Protein AF-A0A1X7TH34-F1 (afdb_monomer_lite)

InterPro domains:
  IPR006942 TH1 protein [PF04858] (11-214)
  IPR006942 TH1 protein [PTHR12144] (16-220)

Structure (mmCIF, N/CA/C/O backbone):
data_AF-A0A1X7TH34-F1
#
_entry.id   AF-A0A1X7TH34-F1
#
loop_
_atom_site.group_PDB
_atom_site.id
_atom_site.type_symbol
_atom_site.label_atom_id
_atom_site.label_alt_id
_atom_site.label_comp_id
_atom_site.label_asym_id
_atom_site.label_entity_id
_atom_site.label_seq_id
_atom_site.pdbx_PDB_ins_code
_atom_site.Cartn_x
_atom_site.Cartn_y
_atom_site.Cartn_z
_atom_site.occupancy
_atom_site.B_iso_or_equiv
_atom_site.auth_seq_id
_atom_site.auth_comp_id
_atom_site.auth_asym_id
_atom_site.auth_atom_id
_atom_site.pdbx_PDB_model_num
ATOM 1 N N . MET A 1 1 ? 89.859 -3.210 21.628 1.00 43.00 1 MET A N 1
ATOM 2 C CA . MET A 1 1 ? 88.856 -2.955 20.573 1.00 43.00 1 MET A CA 1
ATOM 3 C C . MET A 1 1 ? 87.767 -3.982 20.780 1.00 43.00 1 MET A C 1
ATOM 5 O O . MET A 1 1 ? 88.096 -5.152 20.886 1.00 43.00 1 MET A O 1
ATOM 9 N N . ALA A 1 2 ? 86.556 -3.506 21.049 1.00 39.41 2 ALA A N 1
ATOM 10 C CA . ALA A 1 2 ? 85.466 -4.264 21.651 1.00 39.41 2 ALA A CA 1
ATOM 11 C C . ALA A 1 2 ? 84.647 -5.030 20.601 1.00 39.41 2 ALA A C 1
ATOM 13 O O . ALA A 1 2 ? 84.320 -4.468 19.559 1.00 39.41 2 ALA A O 1
ATOM 14 N N . GLU A 1 3 ? 84.307 -6.279 20.919 1.00 39.22 3 GLU A N 1
ATOM 15 C CA . GLU A 1 3 ? 83.263 -7.085 20.278 1.00 39.22 3 GLU A CA 1
ATOM 16 C C . GLU A 1 3 ? 82.008 -7.078 21.161 1.00 39.22 3 GLU A C 1
ATOM 18 O O . GLU A 1 3 ? 82.114 -7.344 22.359 1.00 39.22 3 GLU A O 1
ATOM 23 N N . ALA A 1 4 ? 80.852 -6.776 20.562 1.00 47.59 4 ALA A N 1
ATOM 24 C CA . ALA A 1 4 ? 79.481 -7.162 20.943 1.00 47.59 4 ALA A CA 1
ATOM 25 C C . ALA A 1 4 ? 78.484 -6.446 19.998 1.00 47.59 4 ALA A C 1
ATOM 27 O O . ALA A 1 4 ? 78.831 -5.384 19.479 1.00 47.59 4 ALA A O 1
ATOM 28 N N . PRO A 1 5 ? 77.211 -6.870 19.895 1.00 49.12 5 PRO A N 1
ATOM 29 C CA . PRO A 1 5 ? 76.668 -8.230 19.862 1.00 49.12 5 PRO A CA 1
ATOM 30 C C . PRO A 1 5 ? 75.701 -8.420 18.666 1.00 49.12 5 PRO A C 1
ATOM 32 O O . PRO A 1 5 ? 75.338 -7.469 17.977 1.00 49.12 5 PRO A O 1
ATOM 35 N N . GLY A 1 6 ? 75.279 -9.664 18.419 1.00 50.41 6 GLY A N 1
ATOM 36 C CA . GLY A 1 6 ? 74.126 -9.937 17.561 1.00 50.41 6 GLY A CA 1
ATOM 37 C C . GLY A 1 6 ? 72.843 -9.404 18.197 1.00 50.41 6 GLY A C 1
ATOM 38 O O . GLY A 1 6 ? 72.647 -9.574 19.400 1.00 50.41 6 GLY A O 1
ATOM 39 N N . ASP A 1 7 ? 71.993 -8.779 17.386 1.00 41.12 7 ASP A N 1
ATOM 40 C CA . ASP A 1 7 ? 70.629 -8.425 17.760 1.00 41.12 7 ASP A CA 1
ATOM 41 C C . ASP A 1 7 ? 69.691 -8.614 16.562 1.00 41.12 7 ASP A C 1
ATOM 43 O O . ASP A 1 7 ? 69.992 -8.255 15.422 1.00 41.12 7 ASP A O 1
ATOM 47 N N . SER A 1 8 ? 68.595 -9.274 16.893 1.00 48.50 8 SER A N 1
ATOM 48 C CA . SER A 1 8 ? 67.363 -9.551 16.174 1.00 48.50 8 SER A CA 1
ATOM 49 C C . SER A 1 8 ? 66.874 -8.404 15.290 1.00 48.50 8 SER A C 1
ATOM 51 O O . SER A 1 8 ? 66.679 -7.283 15.746 1.00 48.50 8 SER A O 1
ATOM 53 N N . GLY A 1 9 ? 66.580 -8.727 14.033 1.00 38.97 9 GLY A N 1
ATOM 54 C CA . GLY A 1 9 ? 65.802 -7.891 13.125 1.00 38.97 9 GLY A CA 1
ATOM 55 C C . GLY A 1 9 ? 64.831 -8.776 12.362 1.00 38.97 9 GLY A C 1
ATOM 56 O O . GLY A 1 9 ? 65.057 -9.095 11.199 1.00 38.97 9 GLY A O 1
ATOM 57 N N . GLU A 1 10 ? 63.811 -9.250 13.070 1.00 41.38 10 GLU A N 1
ATOM 58 C CA . GLU A 1 10 ? 62.603 -9.840 12.503 1.00 41.38 10 GLU A CA 1
ATOM 59 C C . GLU A 1 10 ? 61.964 -8.747 11.634 1.00 41.38 10 GLU A C 1
ATOM 61 O O . GLU A 1 10 ? 61.539 -7.713 12.142 1.00 41.38 10 GLU A O 1
ATOM 66 N N . SER A 1 11 ? 62.053 -8.880 10.307 1.00 40.59 11 SER A N 1
ATOM 67 C CA . SER A 1 11 ? 61.432 -7.917 9.402 1.00 40.59 11 SER A CA 1
ATOM 68 C C . SER A 1 11 ? 59.935 -8.194 9.386 1.00 40.59 11 SER A C 1
ATOM 70 O O . SER A 1 11 ? 59.506 -9.185 8.789 1.00 40.59 11 SER A O 1
ATOM 72 N N . ASP A 1 12 ? 59.173 -7.326 10.043 1.00 40.69 12 ASP A N 1
ATOM 73 C CA . ASP A 1 12 ? 57.724 -7.231 9.921 1.00 40.69 12 ASP A CA 1
ATOM 74 C C . ASP A 1 12 ? 57.356 -7.072 8.437 1.00 40.69 12 ASP A C 1
ATOM 76 O O . ASP A 1 12 ? 57.473 -5.998 7.846 1.00 40.69 12 ASP A O 1
ATOM 80 N N . TYR A 1 13 ? 56.964 -8.178 7.804 1.00 45.44 13 TYR A N 1
ATOM 81 C CA . TYR A 1 13 ? 56.224 -8.144 6.551 1.00 45.44 13 TYR A CA 1
ATOM 82 C C . TYR A 1 13 ? 54.791 -7.734 6.903 1.00 45.44 13 TYR A C 1
ATOM 84 O O . TYR A 1 13 ? 53.990 -8.574 7.310 1.00 45.44 13 TYR A O 1
ATOM 92 N N . GLU A 1 14 ? 54.472 -6.447 6.766 1.00 50.75 14 GLU A N 1
ATOM 93 C CA . GLU A 1 14 ? 53.083 -6.014 6.608 1.00 50.75 14 GLU A CA 1
ATOM 94 C C . GLU A 1 14 ? 52.532 -6.673 5.330 1.00 50.75 14 GLU A C 1
ATOM 96 O O . GLU A 1 14 ? 53.124 -6.499 4.257 1.00 50.75 14 GLU A O 1
ATOM 101 N N . PRO A 1 15 ? 51.445 -7.464 5.400 1.00 42.84 15 PRO A N 1
ATOM 102 C CA . PRO A 1 15 ? 50.779 -7.938 4.199 1.00 42.84 15 PRO A CA 1
ATOM 103 C C . PRO A 1 15 ? 50.220 -6.714 3.479 1.00 42.84 15 PRO A C 1
ATOM 105 O O . PRO A 1 15 ? 49.411 -5.980 4.043 1.00 42.84 15 PRO A O 1
ATOM 108 N N . ALA A 1 16 ? 50.675 -6.481 2.249 1.00 48.94 16 ALA A N 1
ATOM 109 C CA . ALA A 1 16 ? 50.016 -5.547 1.354 1.00 48.94 16 ALA A CA 1
ATOM 110 C C . ALA A 1 16 ? 48.541 -5.958 1.258 1.00 48.94 16 ALA A C 1
ATOM 112 O O . ALA A 1 16 ? 48.257 -7.113 0.939 1.00 48.94 16 ALA A O 1
ATOM 113 N N . GLU A 1 17 ? 47.628 -5.040 1.579 1.00 48.50 17 GLU A N 1
ATOM 114 C CA . GLU A 1 17 ? 46.210 -5.202 1.273 1.00 48.50 17 GLU A CA 1
ATOM 115 C C . GLU A 1 17 ? 46.102 -5.481 -0.230 1.00 48.50 17 GLU A C 1
ATOM 117 O O . GLU A 1 17 ? 46.414 -4.625 -1.062 1.00 48.50 17 GLU A O 1
ATOM 122 N N . GLU A 1 18 ? 45.754 -6.721 -0.572 1.00 43.62 18 GLU A N 1
ATOM 123 C CA . GLU A 1 18 ? 45.370 -7.106 -1.922 1.00 43.62 18 GLU A CA 1
ATOM 124 C C . GLU A 1 18 ? 44.105 -6.310 -2.251 1.00 43.62 18 GLU A C 1
ATOM 126 O O . GLU A 1 18 ? 43.004 -6.659 -1.834 1.00 43.62 18 GLU A O 1
ATOM 131 N N . LEU A 1 19 ? 44.276 -5.183 -2.947 1.00 51.78 19 LEU A N 1
ATOM 132 C CA . LEU A 1 19 ? 43.196 -4.572 -3.705 1.00 51.78 19 LEU A CA 1
ATOM 133 C C . LEU A 1 19 ? 42.759 -5.631 -4.717 1.00 51.78 19 LEU A C 1
ATOM 135 O O . LEU A 1 19 ? 43.512 -5.953 -5.638 1.00 51.78 19 LEU A O 1
ATOM 139 N N . GLU A 1 20 ? 41.590 -6.221 -4.484 1.00 53.31 20 GLU A N 1
ATOM 140 C CA . GLU A 1 20 ? 40.898 -7.061 -5.453 1.00 53.31 20 GLU A CA 1
ATOM 141 C C . GLU A 1 20 ? 40.668 -6.204 -6.709 1.00 53.31 20 GLU A C 1
ATOM 143 O O . GLU A 1 20 ? 39.744 -5.398 -6.774 1.00 53.31 20 GLU A O 1
ATOM 148 N N . ASP A 1 21 ? 41.583 -6.302 -7.678 1.00 49.38 21 ASP A N 1
ATOM 149 C CA . ASP A 1 21 ? 41.429 -5.729 -9.015 1.00 49.38 21 ASP A CA 1
ATOM 150 C C . ASP A 1 21 ? 40.258 -6.479 -9.669 1.00 49.38 21 ASP A C 1
ATOM 152 O O . ASP A 1 21 ? 40.431 -7.578 -10.208 1.00 49.38 21 ASP A O 1
ATOM 156 N N . GLU A 1 22 ? 39.049 -5.918 -9.571 1.00 49.66 22 GLU A N 1
ATOM 157 C CA . GLU A 1 22 ? 37.899 -6.373 -10.349 1.00 49.66 22 GLU A CA 1
ATOM 158 C C . GLU A 1 22 ? 38.317 -6.420 -11.823 1.00 49.66 22 GLU A C 1
ATOM 160 O O . GLU A 1 22 ? 38.731 -5.423 -12.425 1.00 49.66 22 GLU A O 1
ATOM 165 N N . SER A 1 23 ? 38.282 -7.622 -12.401 1.00 51.28 23 SER A N 1
ATOM 166 C CA . SER A 1 23 ? 38.661 -7.843 -13.791 1.00 51.28 23 SER A CA 1
ATOM 167 C C . SER A 1 23 ? 37.826 -6.916 -14.681 1.00 51.28 23 SER A C 1
ATOM 169 O O . SER A 1 23 ? 36.599 -6.925 -14.573 1.00 51.28 23 SER A O 1
ATOM 171 N N . PRO A 1 24 ? 38.427 -6.169 -15.630 1.00 56.12 24 PRO A N 1
ATOM 172 C CA . PRO A 1 24 ? 37.690 -5.271 -16.525 1.00 56.12 24 PRO A CA 1
ATOM 173 C C . PRO A 1 24 ? 36.556 -5.945 -17.305 1.00 56.12 24 PRO A C 1
ATOM 175 O O . PRO A 1 24 ? 35.711 -5.264 -17.869 1.00 56.12 24 PRO A O 1
ATOM 178 N N . ASN A 1 25 ? 36.562 -7.276 -17.390 1.00 56.31 25 ASN A N 1
ATOM 179 C CA . ASN A 1 25 ? 35.534 -8.050 -18.066 1.00 56.31 25 ASN A CA 1
ATOM 180 C C . ASN A 1 25 ? 34.294 -8.307 -17.186 1.00 56.31 25 ASN A C 1
ATOM 182 O O . ASN A 1 25 ? 33.209 -8.449 -17.740 1.00 56.31 25 ASN A O 1
ATOM 186 N N . ASP A 1 26 ? 34.443 -8.320 -15.859 1.00 54.66 26 ASP A N 1
ATOM 187 C CA . ASP A 1 26 ? 33.344 -8.551 -14.910 1.00 54.66 26 ASP A CA 1
ATOM 188 C C . ASP A 1 26 ? 32.500 -7.270 -14.751 1.00 54.66 26 ASP A C 1
ATOM 190 O O . ASP A 1 26 ? 31.275 -7.315 -14.830 1.00 54.66 26 ASP A O 1
ATOM 194 N N . VAL A 1 27 ? 33.155 -6.101 -14.715 1.00 58.06 27 VAL A N 1
ATOM 195 C CA . VAL A 1 27 ? 32.501 -4.774 -14.682 1.00 58.06 27 VAL A CA 1
ATOM 196 C C . VAL A 1 27 ? 31.659 -4.507 -15.945 1.00 58.06 27 VAL A C 1
ATOM 198 O O . VAL A 1 27 ? 30.568 -3.948 -15.880 1.00 58.06 27 VAL A O 1
ATOM 201 N N . ILE A 1 28 ? 32.128 -4.948 -17.120 1.00 60.03 28 ILE A N 1
ATOM 202 C CA . ILE A 1 28 ? 31.417 -4.752 -18.398 1.00 60.03 28 ILE A CA 1
ATOM 203 C C . ILE A 1 28 ? 30.176 -5.656 -18.507 1.00 60.03 28 ILE A C 1
ATOM 205 O O . ILE A 1 28 ? 29.185 -5.267 -19.133 1.00 60.03 28 ILE A O 1
ATOM 209 N N . GLU A 1 29 ? 30.213 -6.867 -17.943 1.00 62.41 29 GLU A N 1
ATOM 210 C CA . GLU A 1 29 ? 29.053 -7.767 -17.938 1.00 62.41 29 GLU A CA 1
ATOM 211 C C . GLU A 1 29 ? 27.947 -7.257 -17.006 1.00 62.41 29 GLU A C 1
ATOM 213 O O . GLU A 1 29 ? 26.780 -7.252 -17.414 1.00 62.41 29 GLU A O 1
ATOM 218 N N . GLU A 1 30 ? 28.310 -6.739 -15.830 1.00 66.81 30 GLU A N 1
ATOM 219 C CA . GLU A 1 30 ? 27.372 -6.116 -14.893 1.00 66.81 30 GLU A CA 1
ATOM 220 C C . GLU A 1 30 ? 26.684 -4.882 -15.499 1.00 66.81 30 GLU A C 1
ATOM 222 O O . GLU A 1 30 ? 25.451 -4.828 -15.553 1.00 66.81 30 GLU A O 1
ATOM 227 N N . ASP A 1 31 ? 27.440 -3.938 -16.074 1.00 68.00 31 ASP A N 1
ATOM 228 C CA . ASP A 1 31 ? 26.889 -2.734 -16.722 1.00 68.00 31 ASP A CA 1
ATOM 229 C C . ASP A 1 31 ? 25.895 -3.073 -17.850 1.00 68.00 31 ASP A C 1
ATOM 231 O O . ASP A 1 31 ? 24.859 -2.417 -18.035 1.00 68.00 31 ASP A O 1
ATOM 235 N N . HIS A 1 32 ? 26.167 -4.139 -18.609 1.00 74.50 32 HIS A N 1
ATOM 236 C CA . HIS A 1 32 ? 25.268 -4.616 -19.657 1.00 74.50 32 HIS A CA 1
ATOM 237 C C . HIS A 1 32 ? 23.989 -5.270 -19.115 1.00 74.50 32 HIS A C 1
ATOM 239 O O . HIS A 1 32 ? 22.951 -5.212 -19.791 1.00 74.50 32 HIS A O 1
ATOM 245 N N . GLU A 1 33 ? 24.036 -5.895 -17.941 1.00 78.81 33 GLU A N 1
ATOM 246 C CA . GLU A 1 33 ? 22.866 -6.461 -17.271 1.00 78.81 33 GLU A CA 1
ATOM 247 C C . GLU A 1 33 ? 21.978 -5.361 -16.677 1.00 78.81 33 GLU A C 1
ATOM 249 O O . GLU A 1 33 ? 20.770 -5.342 -16.955 1.00 78.81 33 GLU A O 1
ATOM 254 N N . TYR A 1 34 ? 22.568 -4.375 -15.994 1.00 78.75 34 TYR A N 1
ATOM 255 C CA . TYR A 1 34 ? 21.851 -3.199 -15.492 1.00 78.75 34 TYR A CA 1
ATOM 256 C C . TYR A 1 34 ? 21.164 -2.438 -16.630 1.00 78.75 34 TYR A C 1
ATOM 258 O O . TYR A 1 34 ? 19.960 -2.170 -16.574 1.00 78.75 34 TYR A O 1
ATOM 266 N N . LEU A 1 35 ? 21.866 -2.192 -17.742 1.00 81.31 35 LEU A N 1
ATOM 267 C CA . LEU A 1 35 ? 21.286 -1.523 -18.909 1.00 81.31 35 LEU A CA 1
ATOM 268 C C . LEU A 1 35 ? 20.066 -2.278 -19.467 1.00 81.31 35 LEU A C 1
ATOM 270 O O . LEU A 1 35 ? 19.063 -1.667 -19.851 1.00 81.31 35 LEU A O 1
ATOM 274 N N . ARG A 1 36 ? 20.116 -3.615 -19.511 1.00 81.81 36 ARG A N 1
ATOM 275 C CA . ARG A 1 36 ? 18.980 -4.441 -19.954 1.00 81.81 36 ARG A CA 1
ATOM 276 C C . ARG A 1 36 ? 17.804 -4.347 -18.994 1.00 81.81 36 ARG A C 1
ATOM 278 O O . ARG A 1 36 ? 16.667 -4.293 -19.468 1.00 81.81 36 ARG A O 1
ATOM 285 N N . HIS A 1 37 ? 18.071 -4.309 -17.693 1.00 84.88 37 HIS A N 1
ATOM 286 C CA . HIS A 1 37 ? 17.049 -4.129 -16.673 1.00 84.88 37 HIS A CA 1
ATOM 287 C C . HIS A 1 37 ? 16.326 -2.785 -16.849 1.00 84.88 37 HIS A C 1
ATOM 289 O O . HIS A 1 37 ? 15.106 -2.769 -17.010 1.00 84.88 37 HIS A O 1
ATOM 295 N N . HIS A 1 38 ? 17.060 -1.674 -16.976 1.00 83.25 38 HIS A N 1
ATOM 296 C CA . HIS A 1 38 ? 16.462 -0.353 -17.212 1.00 83.25 38 HIS A CA 1
ATOM 297 C C . HIS A 1 38 ? 15.656 -0.298 -18.521 1.00 83.25 38 HIS A C 1
ATOM 299 O O . HIS A 1 38 ? 14.560 0.260 -18.555 1.00 83.25 38 HIS A O 1
ATOM 305 N N . ILE A 1 39 ? 16.133 -0.936 -19.599 1.00 84.81 39 ILE A N 1
ATOM 306 C CA . ILE A 1 39 ? 15.369 -1.043 -20.855 1.00 84.81 39 ILE A CA 1
ATOM 307 C C . ILE A 1 39 ? 14.065 -1.824 -20.657 1.00 84.81 39 ILE A C 1
ATOM 309 O O . ILE A 1 39 ? 13.054 -1.471 -21.268 1.00 84.81 39 ILE A O 1
ATOM 313 N N . ALA A 1 40 ? 14.080 -2.900 -19.867 1.00 85.69 40 ALA A N 1
ATOM 314 C CA . ALA A 1 40 ? 12.880 -3.676 -19.582 1.00 85.69 40 ALA A CA 1
ATOM 315 C C . ALA A 1 40 ? 11.855 -2.825 -18.821 1.00 85.69 40 ALA A C 1
ATOM 317 O O . ALA A 1 40 ? 10.699 -2.772 -19.239 1.00 85.69 40 ALA A O 1
ATOM 318 N N . THR A 1 41 ? 12.297 -2.083 -17.804 1.00 85.19 41 THR A N 1
ATOM 319 C CA . THR A 1 41 ? 11.457 -1.163 -17.024 1.00 85.19 41 THR A CA 1
ATOM 320 C C . THR A 1 41 ? 10.856 -0.058 -17.898 1.00 85.19 41 THR A C 1
ATOM 322 O O . THR A 1 41 ? 9.648 0.152 -17.879 1.00 85.19 41 THR A O 1
ATOM 325 N N . LEU A 1 42 ? 11.651 0.584 -18.765 1.00 86.12 42 LEU A N 1
ATOM 326 C CA . LEU A 1 42 ? 11.175 1.627 -19.694 1.00 86.12 42 LEU A CA 1
ATOM 327 C C . LEU A 1 42 ? 10.163 1.118 -20.739 1.00 86.12 42 LEU A C 1
ATOM 329 O O . LEU A 1 42 ? 9.459 1.916 -21.359 1.00 86.12 42 LEU A O 1
ATOM 333 N N . LYS A 1 43 ? 10.123 -0.196 -20.987 1.00 87.69 43 LYS A N 1
ATOM 334 C CA . LYS A 1 43 ? 9.197 -0.838 -21.933 1.00 87.69 43 LYS A CA 1
ATOM 335 C C . LYS A 1 43 ? 7.917 -1.348 -21.280 1.00 87.69 43 LYS A C 1
ATOM 337 O O . LYS A 1 43 ? 7.045 -1.820 -22.010 1.00 87.69 43 LYS A O 1
ATOM 342 N N . MET A 1 44 ? 7.815 -1.313 -19.953 1.00 86.88 44 MET A N 1
ATOM 343 C CA . MET A 1 44 ? 6.602 -1.741 -19.268 1.00 86.88 44 MET A CA 1
ATOM 344 C C . MET A 1 44 ? 5.410 -0.869 -19.677 1.00 86.88 44 MET A C 1
ATOM 346 O O . MET A 1 44 ? 5.555 0.310 -20.015 1.00 86.88 44 MET A O 1
ATOM 350 N N . ASP A 1 45 ? 4.224 -1.476 -19.669 1.00 86.75 45 ASP A N 1
ATOM 351 C CA . ASP A 1 45 ? 2.983 -0.760 -19.944 1.00 86.75 45 ASP A CA 1
ATOM 352 C C . ASP A 1 45 ? 2.807 0.367 -18.921 1.00 86.75 45 ASP A C 1
ATOM 354 O O . ASP A 1 45 ? 2.919 0.137 -17.722 1.00 86.75 45 ASP A O 1
ATOM 358 N N . ASP A 1 46 ? 2.534 1.578 -19.403 1.00 86.38 46 ASP A N 1
ATOM 359 C CA . ASP A 1 46 ? 2.359 2.776 -18.577 1.00 86.38 46 ASP A CA 1
ATOM 360 C C . ASP A 1 46 ? 3.545 3.130 -17.657 1.00 86.38 46 ASP A C 1
ATOM 362 O O . ASP A 1 46 ? 3.379 3.932 -16.743 1.00 86.38 46 ASP A O 1
ATOM 366 N N . ALA A 1 47 ? 4.765 2.672 -17.976 1.00 85.19 47 ALA A N 1
ATOM 367 C CA . ALA A 1 47 ? 5.994 2.994 -17.232 1.00 85.19 47 ALA A CA 1
ATOM 368 C C . ALA A 1 47 ? 6.222 4.504 -17.018 1.00 85.19 47 ALA A C 1
ATOM 370 O O . ALA A 1 47 ? 6.807 4.917 -16.025 1.00 85.19 47 ALA A O 1
ATOM 371 N N . VAL A 1 48 ? 5.723 5.348 -17.930 1.00 86.75 48 VAL A N 1
ATOM 372 C CA . VAL A 1 48 ? 5.760 6.821 -17.817 1.00 86.75 48 VAL A CA 1
ATOM 373 C C . VAL A 1 48 ? 5.052 7.336 -16.556 1.00 86.75 48 VAL A C 1
ATOM 375 O O . VAL A 1 48 ? 5.353 8.433 -16.091 1.00 86.75 48 VAL A O 1
ATOM 378 N N . LEU A 1 49 ? 4.085 6.581 -16.036 1.00 84.94 49 LEU A N 1
ATOM 379 C CA . LEU A 1 49 ? 3.273 6.949 -14.880 1.00 84.94 49 LEU A CA 1
ATOM 380 C C . LEU A 1 49 ? 3.814 6.366 -13.566 1.00 84.94 49 LEU A C 1
ATOM 382 O O . LEU A 1 49 ? 3.309 6.737 -12.508 1.00 84.94 49 LEU A O 1
ATOM 386 N N . GLU A 1 50 ? 4.821 5.490 -13.621 1.00 85.31 50 GLU A N 1
ATOM 387 C CA . GLU A 1 50 ? 5.419 4.883 -12.433 1.00 85.31 50 GLU A CA 1
ATOM 388 C C . GLU A 1 50 ? 6.290 5.893 -11.663 1.00 85.31 50 GLU A C 1
ATOM 390 O O . GLU A 1 50 ? 7.023 6.694 -12.266 1.00 85.31 50 GLU A O 1
ATOM 395 N N . PRO A 1 51 ? 6.248 5.874 -10.319 1.00 78.94 51 PRO A N 1
ATOM 396 C CA . PRO A 1 51 ? 7.116 6.714 -9.512 1.00 78.94 51 PRO A CA 1
ATOM 397 C C . PRO A 1 51 ? 8.581 6.314 -9.738 1.00 78.94 51 PRO A C 1
ATOM 399 O O . PRO A 1 51 ? 8.934 5.140 -9.714 1.00 78.94 51 PRO A O 1
ATOM 402 N N . GLY A 1 52 ? 9.456 7.297 -9.966 1.00 81.81 52 GLY A N 1
ATOM 403 C CA . GLY A 1 52 ? 10.894 7.052 -10.141 1.00 81.81 52 GLY A CA 1
ATOM 404 C C . GLY A 1 52 ? 11.353 6.768 -11.576 1.00 81.81 52 GLY A C 1
ATOM 405 O O . GLY A 1 52 ? 12.554 6.620 -11.788 1.00 81.81 52 GLY A O 1
ATOM 406 N N . ILE A 1 53 ? 10.460 6.805 -12.576 1.00 87.19 53 ILE A N 1
ATOM 407 C CA . ILE A 1 53 ? 10.836 6.623 -13.992 1.00 87.19 53 ILE A CA 1
ATOM 408 C C . ILE A 1 53 ? 11.917 7.606 -14.464 1.00 87.19 53 ILE A C 1
ATOM 410 O O . ILE A 1 53 ? 12.725 7.275 -15.327 1.00 87.19 53 ILE A O 1
ATOM 414 N N . LEU A 1 54 ? 11.957 8.809 -13.879 1.00 85.69 54 LEU A N 1
ATOM 415 C CA . LEU A 1 54 ? 12.990 9.807 -14.159 1.00 85.69 54 LEU A CA 1
ATOM 416 C C . LEU A 1 54 ? 14.373 9.328 -13.723 1.00 85.69 54 LEU A C 1
ATOM 418 O O . LEU A 1 54 ? 15.308 9.447 -14.502 1.00 85.69 54 LEU A O 1
ATOM 422 N N . LYS A 1 55 ? 14.479 8.720 -12.538 1.00 86.81 55 LYS A N 1
ATOM 423 C CA . LYS A 1 55 ? 15.734 8.148 -12.051 1.00 86.81 55 LYS A CA 1
ATOM 424 C C . LYS A 1 55 ? 16.175 6.997 -12.955 1.00 86.81 55 LYS A C 1
ATOM 426 O O . LYS A 1 55 ? 17.279 7.007 -13.465 1.00 86.81 55 LYS A O 1
ATOM 431 N N . THR A 1 56 ? 15.261 6.080 -13.283 1.00 84.94 56 THR A N 1
ATOM 432 C CA . THR A 1 56 ? 15.533 4.984 -14.233 1.00 84.94 56 THR A CA 1
ATOM 433 C C . THR A 1 56 ? 15.966 5.495 -15.612 1.00 84.94 56 THR A C 1
ATOM 435 O O . THR A 1 56 ? 16.761 4.851 -16.293 1.00 84.94 56 THR A O 1
ATOM 438 N N . PHE A 1 57 ? 15.428 6.634 -16.051 1.00 85.50 57 PHE A N 1
ATOM 439 C CA . PHE A 1 57 ? 15.816 7.278 -17.300 1.00 85.50 57 PHE A CA 1
ATOM 440 C C . PHE A 1 57 ? 17.204 7.926 -17.211 1.00 85.50 57 PHE A C 1
ATOM 442 O O . PHE A 1 57 ? 17.974 7.801 -18.158 1.00 85.50 57 PHE A O 1
ATOM 449 N N . GLU A 1 58 ? 17.527 8.591 -16.101 1.00 87.06 58 GLU A N 1
ATOM 450 C CA . GLU A 1 58 ? 18.859 9.144 -15.821 1.00 87.06 58 GLU A CA 1
ATOM 451 C C . GLU A 1 58 ? 19.908 8.025 -15.775 1.00 87.06 58 GLU A C 1
ATOM 453 O O . GLU A 1 58 ? 20.848 8.060 -16.568 1.00 87.06 58 GLU A O 1
ATOM 458 N N . ASP A 1 59 ? 19.666 6.971 -14.991 1.00 87.06 59 ASP A N 1
ATOM 459 C CA . ASP A 1 59 ? 20.531 5.788 -14.884 1.00 87.06 59 ASP A CA 1
ATOM 460 C C . ASP A 1 59 ? 20.758 5.132 -16.265 1.00 87.06 59 ASP A C 1
ATOM 462 O O . ASP A 1 59 ? 21.875 4.781 -16.644 1.00 87.06 59 ASP A O 1
ATOM 466 N N . TYR A 1 60 ? 19.706 5.027 -17.091 1.00 87.19 60 TYR A N 1
ATOM 467 C CA . TYR A 1 60 ? 19.812 4.505 -18.459 1.00 87.19 60 TYR A CA 1
ATOM 468 C C . TYR A 1 60 ? 20.731 5.349 -19.356 1.00 87.19 60 TYR A C 1
ATOM 470 O O . TYR A 1 60 ? 21.442 4.800 -20.202 1.00 87.19 60 TYR A O 1
ATOM 478 N N . LEU A 1 61 ? 20.700 6.677 -19.215 1.00 86.06 61 LEU A N 1
ATOM 479 C CA . LEU A 1 61 ? 21.566 7.571 -19.983 1.00 86.06 61 LEU A CA 1
ATOM 480 C C . LEU A 1 61 ? 23.017 7.508 -19.498 1.00 86.06 61 LEU A C 1
ATOM 482 O O . LEU A 1 61 ? 23.925 7.553 -20.329 1.00 86.06 61 LEU A O 1
ATOM 486 N N . GLU A 1 62 ? 23.232 7.382 -18.189 1.00 86.88 62 GLU A N 1
ATOM 487 C CA . GLU A 1 62 ? 24.564 7.241 -17.593 1.00 86.88 62 GLU A CA 1
ATOM 488 C C . GLU A 1 62 ? 25.252 5.939 -18.031 1.00 86.88 62 GLU A C 1
ATOM 490 O O . GLU A 1 62 ? 26.432 5.957 -18.376 1.00 86.88 62 GLU A O 1
ATOM 495 N N . LEU A 1 63 ? 24.491 4.849 -18.174 1.00 85.38 63 LEU A N 1
ATOM 496 C CA . LEU A 1 63 ? 24.957 3.553 -18.694 1.00 85.38 63 LEU A CA 1
ATOM 497 C C . LEU A 1 63 ? 25.158 3.521 -20.230 1.00 85.38 63 LEU A C 1
ATOM 499 O O . LEU A 1 63 ? 25.316 2.457 -20.832 1.00 85.38 63 LEU A O 1
ATOM 503 N N . GLY A 1 64 ? 25.133 4.678 -20.904 1.00 81.44 64 GLY A N 1
ATOM 504 C CA . GLY A 1 64 ? 25.390 4.792 -22.346 1.00 81.44 64 GLY A CA 1
ATOM 505 C C . GLY A 1 64 ? 24.179 4.508 -23.242 1.00 81.44 64 GLY A C 1
ATOM 506 O O . GLY A 1 64 ? 24.329 4.270 -24.445 1.00 81.44 64 GLY A O 1
ATOM 507 N N . GLY A 1 65 ? 22.970 4.533 -22.682 1.00 84.00 65 GLY A N 1
ATOM 508 C CA . GLY A 1 65 ? 21.724 4.380 -23.419 1.00 84.00 65 GLY A CA 1
ATOM 509 C C . GLY A 1 65 ? 21.404 5.554 -24.354 1.00 84.00 65 GLY A C 1
ATOM 510 O O . GLY A 1 65 ? 21.653 6.722 -24.062 1.00 84.00 65 GLY A O 1
ATOM 511 N N . GLU A 1 66 ? 20.785 5.265 -25.502 1.00 88.19 66 GLU A N 1
ATOM 512 C CA . GLU A 1 66 ? 20.355 6.304 -26.444 1.00 88.19 66 GLU A CA 1
ATOM 513 C C . GLU A 1 66 ? 19.012 6.924 -26.026 1.00 88.19 66 GLU A C 1
ATOM 515 O O . GLU A 1 66 ? 17.969 6.261 -26.044 1.00 88.19 66 GLU A O 1
ATOM 520 N N . SER A 1 67 ? 19.000 8.235 -25.765 1.00 85.00 67 SER A N 1
ATOM 521 C CA . SER A 1 67 ? 17.803 8.998 -25.363 1.00 85.00 67 SER A CA 1
ATOM 522 C C . SER A 1 67 ? 16.603 8.831 -26.308 1.00 85.00 67 SER A C 1
ATOM 524 O O . SER A 1 67 ? 15.458 8.732 -25.866 1.00 85.00 67 SER A O 1
ATOM 526 N N . ILE A 1 68 ? 16.849 8.729 -27.617 1.00 87.94 68 ILE A N 1
ATOM 527 C CA . ILE A 1 68 ? 15.805 8.524 -28.634 1.00 87.94 68 ILE A CA 1
ATOM 528 C C . ILE A 1 68 ? 15.110 7.171 -28.453 1.00 87.94 68 ILE A C 1
ATOM 530 O O . ILE A 1 68 ? 13.893 7.067 -28.630 1.00 87.94 68 ILE A O 1
ATOM 534 N N . ASN A 1 69 ? 15.866 6.128 -28.110 1.00 87.00 69 ASN A N 1
ATOM 535 C CA . ASN A 1 69 ? 15.302 4.800 -27.907 1.00 87.00 69 ASN A CA 1
ATOM 536 C C . ASN A 1 69 ? 14.512 4.746 -26.601 1.00 87.00 69 ASN A C 1
ATOM 538 O O . ASN A 1 69 ? 13.418 4.194 -26.614 1.00 87.00 69 ASN A O 1
ATOM 542 N N . ALA A 1 70 ? 14.979 5.400 -25.534 1.00 84.56 70 ALA A N 1
ATOM 543 C CA . ALA A 1 70 ? 14.212 5.533 -24.295 1.00 84.56 70 ALA A CA 1
ATOM 544 C C . ALA A 1 70 ? 12.857 6.226 -24.515 1.00 84.56 70 ALA A C 1
ATOM 546 O O . ALA A 1 70 ? 11.825 5.697 -24.107 1.00 84.56 70 ALA A O 1
ATOM 547 N N . ILE A 1 71 ? 12.825 7.342 -25.256 1.00 87.00 71 ILE A N 1
ATOM 548 C CA . ILE A 1 71 ? 11.564 8.013 -25.622 1.00 87.00 71 ILE A CA 1
ATOM 549 C C . ILE A 1 71 ? 10.668 7.076 -26.438 1.00 87.00 71 ILE A C 1
ATOM 551 O O . ILE A 1 71 ? 9.453 7.036 -26.234 1.00 87.00 71 ILE A O 1
ATOM 555 N N . ARG A 1 72 ? 11.240 6.299 -27.365 1.00 88.50 72 ARG A N 1
ATOM 556 C CA . ARG A 1 72 ? 10.475 5.330 -28.158 1.00 88.50 72 ARG A CA 1
ATOM 557 C C . ARG A 1 72 ? 9.897 4.214 -27.290 1.00 88.50 72 ARG A C 1
ATOM 559 O O . ARG A 1 72 ? 8.744 3.858 -27.493 1.00 88.50 72 ARG A O 1
ATOM 566 N N . TYR A 1 73 ? 10.661 3.694 -26.332 1.00 88.50 73 TYR A N 1
ATOM 567 C CA . TYR A 1 73 ? 10.198 2.666 -25.401 1.00 88.50 73 TYR A CA 1
ATOM 568 C C . TYR A 1 73 ? 9.031 3.182 -24.559 1.00 88.50 73 TYR A C 1
ATOM 570 O O . TYR A 1 73 ? 7.945 2.607 -24.631 1.00 88.50 73 TYR A O 1
ATOM 578 N N . LEU A 1 74 ? 9.203 4.343 -23.924 1.00 87.31 74 LEU A N 1
ATOM 579 C CA . LEU A 1 74 ? 8.175 4.987 -23.108 1.00 87.31 74 LEU A CA 1
ATOM 580 C C . LEU A 1 74 ? 6.908 5.324 -23.905 1.00 87.31 74 LEU A C 1
ATOM 582 O O . LEU A 1 74 ? 5.797 5.025 -23.477 1.00 87.31 74 LEU A O 1
ATOM 586 N N . SER A 1 75 ? 7.057 5.912 -25.095 1.00 89.44 75 SER A N 1
ATOM 587 C CA . SER A 1 75 ? 5.906 6.257 -25.942 1.00 89.44 75 SER A CA 1
ATOM 588 C C . SER A 1 75 ? 5.181 5.028 -26.488 1.00 89.44 75 SER A C 1
ATOM 590 O O . SER A 1 75 ? 3.964 5.064 -26.635 1.00 89.44 75 SER A O 1
ATOM 592 N N . SER A 1 76 ? 5.900 3.936 -26.765 1.00 88.44 76 SER A N 1
ATOM 593 C CA . SER A 1 76 ? 5.289 2.687 -27.226 1.00 88.44 76 SER A CA 1
ATOM 594 C C . SER A 1 76 ? 4.538 1.931 -26.126 1.00 88.44 76 SER A C 1
ATOM 596 O O . SER A 1 76 ? 3.556 1.258 -26.433 1.00 88.44 76 SER A O 1
ATOM 598 N N . GLY A 1 77 ? 4.978 2.050 -24.868 1.00 84.50 77 GLY A N 1
ATOM 599 C CA . GLY A 1 77 ? 4.345 1.417 -23.706 1.00 84.50 77 GLY A CA 1
ATOM 600 C C . GLY A 1 77 ? 3.179 2.215 -23.115 1.00 84.50 77 GLY A C 1
ATOM 601 O O . GLY A 1 77 ? 2.441 1.695 -22.283 1.00 84.50 77 GLY A O 1
ATOM 602 N N . TYR A 1 78 ? 2.974 3.467 -23.534 1.00 89.56 78 TYR A N 1
ATOM 603 C CA . TYR A 1 78 ? 1.920 4.318 -22.983 1.00 89.56 78 TYR A CA 1
ATOM 604 C C . TYR A 1 78 ? 0.523 3.904 -23.476 1.00 89.56 78 TYR A C 1
ATOM 606 O O . TYR A 1 78 ? 0.186 4.051 -24.653 1.00 89.56 78 TYR A O 1
ATOM 614 N N . LYS A 1 79 ? -0.312 3.423 -22.552 1.00 87.50 79 LYS A N 1
ATOM 615 C CA . LYS A 1 79 ? -1.714 3.027 -22.768 1.00 87.50 79 LYS A CA 1
ATOM 616 C C . LYS A 1 79 ? -2.699 3.943 -22.035 1.00 87.50 79 LYS A C 1
ATOM 618 O O . LYS A 1 79 ? -3.859 4.029 -22.433 1.00 87.50 79 LYS A O 1
ATOM 623 N N . GLY A 1 80 ? -2.247 4.647 -21.000 1.00 86.31 80 GLY A N 1
ATOM 624 C CA . GLY A 1 80 ? -3.033 5.568 -20.190 1.00 86.31 80 GLY A CA 1
ATOM 625 C C . GLY A 1 80 ? -4.071 4.874 -19.308 1.00 86.31 80 GLY A C 1
ATOM 626 O O . GLY A 1 80 ? -5.098 5.487 -19.010 1.00 86.31 80 GLY A O 1
ATOM 627 N N . LEU A 1 81 ? -3.847 3.621 -18.892 1.00 86.88 81 LEU A N 1
ATOM 628 C CA . LEU A 1 81 ? -4.817 2.869 -18.088 1.00 86.88 81 LEU A CA 1
ATOM 629 C C . LEU A 1 81 ? -5.176 3.585 -16.773 1.00 86.88 81 LEU A C 1
ATOM 631 O O . LEU A 1 81 ? -6.374 3.721 -16.507 1.00 86.88 81 LEU A O 1
ATOM 635 N N . PRO A 1 82 ? -4.221 4.141 -15.996 1.00 83.44 82 PRO A N 1
ATOM 636 C CA . PRO A 1 82 ? -4.556 4.883 -14.779 1.00 83.44 82 PRO A CA 1
ATOM 637 C C . PRO A 1 82 ? -5.431 6.116 -15.048 1.00 83.44 82 PRO A C 1
ATOM 639 O O . PRO A 1 82 ? -6.354 6.417 -14.294 1.00 83.44 82 PRO A O 1
ATOM 642 N N . LEU A 1 83 ? -5.201 6.811 -16.166 1.00 85.81 83 LEU A N 1
ATOM 643 C CA . LEU A 1 83 ? -6.010 7.970 -16.560 1.00 85.81 83 LEU A CA 1
ATOM 644 C C . LEU A 1 83 ? -7.421 7.554 -16.989 1.00 85.81 83 LEU A C 1
ATOM 646 O O . LEU A 1 83 ? -8.387 8.259 -16.697 1.00 85.81 83 LEU A O 1
ATOM 650 N N . MET A 1 84 ? -7.558 6.395 -17.636 1.00 89.69 84 MET A N 1
ATOM 651 C CA . MET A 1 84 ? -8.858 5.843 -18.016 1.00 89.69 84 MET A CA 1
ATOM 652 C C . MET A 1 84 ? -9.719 5.508 -16.792 1.00 89.69 84 MET A C 1
ATOM 654 O O . MET A 1 84 ? -10.936 5.681 -16.835 1.00 89.69 84 MET A O 1
ATOM 658 N N . ILE A 1 85 ? -9.102 5.085 -15.683 1.00 86.00 85 ILE A N 1
ATOM 659 C CA . ILE A 1 85 ? -9.811 4.845 -14.419 1.00 86.00 85 ILE A CA 1
ATOM 660 C C . ILE A 1 85 ? -10.460 6.138 -13.918 1.00 86.00 85 ILE A C 1
ATOM 662 O O . ILE A 1 85 ? -11.631 6.116 -13.550 1.00 86.00 85 ILE A O 1
ATOM 666 N N . ASN A 1 86 ? -9.762 7.276 -13.982 1.00 86.88 86 ASN A N 1
ATOM 667 C CA . ASN A 1 86 ? -10.338 8.564 -13.578 1.00 86.88 86 ASN A CA 1
ATOM 668 C C . ASN A 1 86 ? -11.567 8.930 -14.425 1.00 86.88 86 ASN A C 1
ATOM 670 O O . ASN A 1 86 ? -12.595 9.333 -13.884 1.00 86.88 86 ASN A O 1
ATOM 674 N N . VAL A 1 87 ? -11.501 8.705 -15.741 1.00 90.62 87 VAL A N 1
ATOM 675 C CA . VAL A 1 87 ? -12.646 8.922 -16.643 1.00 90.62 87 VAL A CA 1
ATOM 676 C C . VAL A 1 87 ? -13.813 7.993 -16.292 1.00 90.62 87 VAL A C 1
ATOM 678 O O . VAL A 1 87 ? -14.965 8.425 -16.265 1.00 90.62 87 VAL A O 1
ATOM 681 N N . LEU A 1 88 ? -13.534 6.727 -15.975 1.00 88.62 88 LEU A N 1
ATOM 682 C CA . LEU A 1 88 ? -14.545 5.775 -15.513 1.00 88.62 88 LEU A CA 1
ATOM 683 C C . LEU A 1 88 ? -15.196 6.216 -14.199 1.00 88.62 88 LEU A C 1
ATOM 685 O O . LEU A 1 88 ? -16.415 6.120 -14.073 1.00 88.62 88 LEU A O 1
ATOM 689 N N . VAL A 1 89 ? -14.420 6.728 -13.241 1.00 87.88 89 VAL A N 1
ATOM 690 C CA . VAL A 1 89 ? -14.947 7.279 -11.982 1.00 87.88 89 VAL A CA 1
ATOM 691 C C . VAL A 1 89 ? -15.895 8.447 -12.262 1.00 87.88 89 VAL A C 1
ATOM 693 O O . VAL A 1 89 ? -16.981 8.500 -11.680 1.00 87.88 89 VAL A O 1
ATOM 696 N N . ASP A 1 90 ? -15.543 9.335 -13.192 1.00 88.94 90 ASP A N 1
ATOM 697 C CA . ASP A 1 90 ? -16.405 10.449 -13.597 1.00 88.94 90 ASP A CA 1
ATOM 698 C C . ASP A 1 90 ? -17.692 9.969 -14.283 1.00 88.94 90 ASP A C 1
ATOM 700 O O . ASP A 1 90 ? -18.775 10.503 -14.032 1.00 88.94 90 ASP A O 1
ATOM 704 N N . TRP A 1 91 ? -17.617 8.924 -15.111 1.00 92.38 91 TRP A N 1
ATOM 705 C CA . TRP A 1 91 ? -18.796 8.327 -15.746 1.00 92.38 91 TRP A CA 1
ATOM 706 C C . TRP A 1 91 ? -19.712 7.638 -14.741 1.00 92.38 91 TRP A C 1
ATOM 708 O O . TRP A 1 91 ? -20.931 7.799 -14.809 1.00 92.38 91 TRP A O 1
ATOM 718 N N . LEU A 1 92 ? -19.146 6.907 -13.782 1.00 88.50 92 LEU A N 1
ATOM 719 C CA . LEU A 1 92 ? -19.900 6.312 -12.681 1.00 88.50 92 LEU A CA 1
ATOM 720 C C . LEU A 1 92 ? -20.562 7.401 -11.836 1.00 88.50 92 LEU A C 1
ATOM 722 O O . LEU A 1 92 ? -21.722 7.262 -11.445 1.00 88.50 92 LEU A O 1
ATOM 726 N N . HIS A 1 93 ? -19.865 8.516 -11.614 1.00 88.88 93 HIS A N 1
ATOM 727 C CA . HIS A 1 93 ? -20.445 9.662 -10.935 1.00 88.88 93 HIS A CA 1
ATOM 728 C C . HIS A 1 93 ? -21.625 10.259 -11.715 1.00 88.88 93 HIS A C 1
ATOM 730 O O . HIS A 1 93 ? -22.686 10.500 -11.136 1.00 88.88 93 HIS A O 1
ATOM 736 N N . PHE A 1 94 ? -21.481 10.426 -13.033 1.00 90.12 94 PHE A N 1
ATOM 737 C CA . PHE A 1 94 ? -22.555 10.894 -13.911 1.00 90.12 94 PHE A CA 1
ATOM 738 C C . PHE A 1 94 ? -23.760 9.939 -13.939 1.00 90.12 94 PHE A C 1
ATOM 740 O O . PHE A 1 94 ? -24.904 10.389 -13.980 1.00 90.12 94 PHE A O 1
ATOM 747 N N . ALA A 1 95 ? -23.525 8.628 -13.855 1.00 90.38 95 ALA A N 1
ATOM 748 C CA . ALA A 1 95 ? -24.569 7.605 -13.785 1.00 90.38 95 ALA A CA 1
ATOM 749 C C . ALA A 1 95 ? -25.340 7.586 -12.446 1.00 90.38 95 ALA A C 1
ATOM 751 O O . ALA A 1 95 ? -26.292 6.820 -12.300 1.00 90.38 95 ALA A O 1
ATOM 752 N N . GLY A 1 96 ? -24.963 8.434 -11.481 1.00 88.81 96 GLY A N 1
ATOM 753 C CA . GLY A 1 96 ? -25.644 8.587 -10.195 1.00 88.81 96 GLY A CA 1
ATOM 754 C C . GLY A 1 96 ? -24.942 7.909 -9.017 1.00 88.81 96 GLY A C 1
ATOM 755 O O . GLY A 1 96 ? -25.457 7.968 -7.899 1.00 88.81 96 GLY A O 1
ATOM 756 N N . CYS A 1 97 ? -23.766 7.305 -9.216 1.00 89.31 97 CYS A N 1
ATOM 757 C CA . CYS A 1 97 ? -22.971 6.780 -8.110 1.00 89.31 97 CYS A CA 1
ATOM 758 C C . CYS A 1 97 ? -22.324 7.934 -7.329 1.00 89.31 97 CYS A C 1
ATOM 760 O O . CYS A 1 97 ? -21.783 8.896 -7.887 1.00 8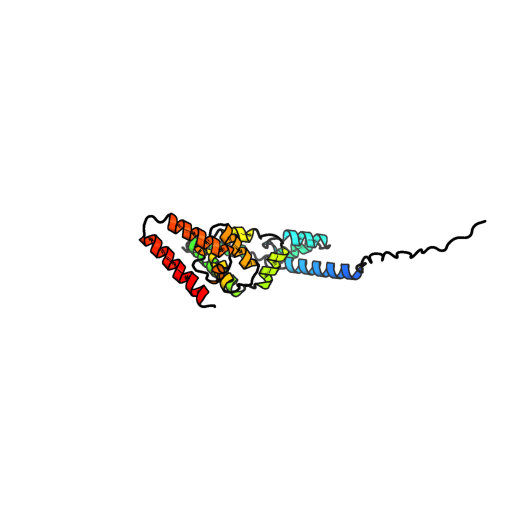9.31 97 CYS A O 1
ATOM 762 N N . ARG A 1 98 ? -22.343 7.858 -5.997 1.00 89.88 98 ARG A N 1
ATOM 763 C CA . ARG A 1 98 ? -21.651 8.853 -5.170 1.00 89.88 98 ARG A CA 1
ATOM 764 C C . ARG A 1 98 ? -20.155 8.556 -5.203 1.00 89.88 98 ARG A C 1
ATOM 766 O O . ARG A 1 98 ? -19.757 7.408 -5.040 1.00 89.88 98 ARG A O 1
ATOM 773 N N . ARG A 1 99 ? -19.318 9.592 -5.337 1.00 84.69 99 ARG A N 1
ATOM 774 C CA . ARG A 1 99 ? -17.851 9.423 -5.342 1.00 84.69 99 ARG A CA 1
ATOM 775 C C . ARG A 1 99 ? -17.323 8.701 -4.101 1.00 84.69 99 ARG A C 1
ATOM 777 O O . ARG A 1 99 ? -16.404 7.908 -4.228 1.00 84.69 99 ARG A O 1
ATOM 784 N N . LYS A 1 100 ? -17.945 8.924 -2.939 1.00 86.56 100 LYS A N 1
ATOM 785 C CA . LYS A 1 100 ? -17.604 8.212 -1.699 1.00 86.56 100 LYS A CA 1
ATOM 786 C C . LYS A 1 100 ? -17.798 6.700 -1.824 1.00 86.56 100 LYS A C 1
ATOM 788 O O . LYS A 1 100 ? -16.908 5.960 -1.446 1.00 86.56 100 LYS A O 1
ATOM 793 N N . ASP A 1 101 ? -18.909 6.259 -2.411 1.00 87.69 101 ASP A N 1
ATOM 794 C CA . ASP A 1 101 ? -19.208 4.830 -2.565 1.00 87.69 101 ASP A CA 1
ATOM 795 C C . ASP A 1 101 ? -18.213 4.164 -3.535 1.00 87.69 101 ASP A C 1
ATOM 797 O O . ASP A 1 101 ? -17.767 3.045 -3.301 1.00 87.69 101 ASP A O 1
ATOM 801 N N . ILE A 1 102 ? -17.818 4.873 -4.602 1.00 85.81 102 ILE A N 1
ATOM 802 C CA . ILE A 1 102 ? -16.793 4.404 -5.551 1.00 85.81 102 ILE A CA 1
ATOM 803 C C . ILE A 1 102 ? -15.425 4.315 -4.864 1.00 85.81 102 ILE A C 1
ATOM 805 O O . ILE A 1 102 ? -14.717 3.330 -5.041 1.00 85.81 102 ILE A O 1
ATOM 809 N N . GLN A 1 103 ? -15.060 5.327 -4.074 1.00 86.06 103 GLN A N 1
ATOM 810 C CA . GLN A 1 103 ? -13.809 5.336 -3.322 1.00 86.06 103 GLN A CA 1
ATOM 811 C C . GLN A 1 103 ? -13.750 4.163 -2.339 1.00 86.06 103 GLN A C 1
ATOM 813 O O . GLN A 1 103 ? -12.778 3.418 -2.359 1.00 86.06 103 GLN A O 1
ATOM 818 N N . THR A 1 104 ? -14.803 3.946 -1.547 1.00 87.50 104 THR A N 1
ATOM 819 C CA . THR A 1 104 ? -14.877 2.807 -0.624 1.00 87.50 104 THR A CA 1
ATOM 820 C C . THR A 1 104 ? -14.759 1.475 -1.363 1.00 87.50 104 THR A C 1
ATOM 822 O O . THR A 1 104 ? -13.997 0.618 -0.934 1.00 87.50 104 THR A O 1
ATOM 825 N N . LEU A 1 105 ? -15.422 1.316 -2.515 1.00 87.25 105 LEU A N 1
ATOM 826 C CA . LEU A 1 105 ? -15.315 0.101 -3.329 1.00 87.25 105 LEU A 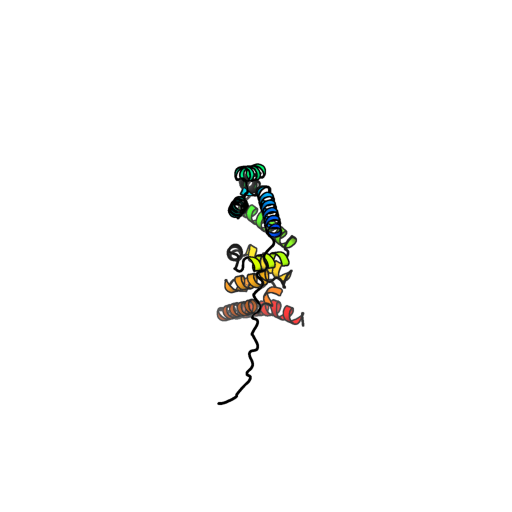CA 1
ATOM 827 C C . LEU A 1 105 ? -13.875 -0.163 -3.802 1.00 87.25 105 LEU A C 1
ATOM 829 O O . LEU A 1 105 ? -13.407 -1.301 -3.775 1.00 87.25 105 LEU A O 1
ATOM 833 N N . VAL A 1 106 ? -13.173 0.881 -4.251 1.00 86.56 106 VAL A N 1
ATOM 834 C CA . VAL A 1 106 ? -11.774 0.774 -4.689 1.00 86.56 106 VAL A CA 1
ATOM 835 C C . VAL A 1 106 ? -10.864 0.454 -3.504 1.00 86.56 106 VAL A C 1
ATOM 837 O O . VAL A 1 106 ? -10.034 -0.444 -3.612 1.00 86.56 106 VAL A O 1
ATOM 840 N N . GLU A 1 107 ? -11.043 1.130 -2.368 1.00 87.62 107 GLU A N 1
ATOM 841 C CA . GLU A 1 107 ? -10.289 0.871 -1.137 1.00 87.62 107 GLU A CA 1
ATOM 842 C C . GLU A 1 107 ? -10.479 -0.575 -0.654 1.00 87.62 107 GLU A C 1
ATOM 844 O O . GLU A 1 107 ? -9.497 -1.257 -0.371 1.00 87.62 107 GLU A O 1
ATOM 849 N N . GLU A 1 108 ? -11.711 -1.088 -0.627 1.00 88.81 108 GLU A N 1
ATOM 850 C CA . GLU A 1 108 ? -12.011 -2.482 -0.267 1.00 88.81 108 GLU A CA 1
ATOM 851 C C . GLU A 1 108 ? -11.366 -3.487 -1.229 1.00 88.81 108 GLU A C 1
ATOM 853 O O . GLU A 1 108 ? -10.828 -4.519 -0.807 1.00 88.81 108 GLU A O 1
ATOM 858 N N . HIS A 1 109 ? -11.381 -3.189 -2.530 1.00 88.75 109 HIS A N 1
ATOM 859 C CA . HIS A 1 109 ? -10.747 -4.050 -3.518 1.00 88.75 109 HIS A CA 1
ATOM 860 C C . HIS A 1 109 ? -9.223 -4.065 -3.362 1.00 88.75 109 HIS A C 1
ATOM 862 O O . HIS A 1 109 ? -8.626 -5.141 -3.345 1.00 88.75 109 HIS A O 1
ATOM 868 N N . ILE A 1 110 ? -8.598 -2.899 -3.172 1.00 89.19 110 ILE A N 1
ATOM 869 C CA . ILE A 1 110 ? -7.156 -2.784 -2.918 1.00 89.19 110 ILE A CA 1
ATOM 870 C C . ILE A 1 110 ? -6.783 -3.515 -1.629 1.00 89.19 110 ILE A C 1
ATOM 872 O O . ILE A 1 110 ? -5.842 -4.303 -1.643 1.00 89.19 110 ILE A O 1
ATOM 876 N N . LYS A 1 111 ? -7.544 -3.342 -0.539 1.00 88.56 111 LYS A N 1
ATOM 877 C CA . LYS A 1 111 ? -7.347 -4.112 0.701 1.00 88.56 111 LYS A CA 1
ATOM 878 C C . LYS A 1 111 ? -7.329 -5.613 0.430 1.00 88.56 111 LYS A C 1
ATOM 880 O O . LYS A 1 111 ? -6.433 -6.309 0.894 1.00 88.56 111 LYS A O 1
ATOM 885 N N . THR A 1 112 ? -8.296 -6.104 -0.341 1.00 89.25 112 THR A N 1
ATOM 886 C CA . THR A 1 112 ? -8.404 -7.531 -0.674 1.00 89.25 112 THR A CA 1
ATOM 887 C C . THR A 1 112 ? -7.190 -8.021 -1.463 1.00 89.25 112 THR A C 1
ATOM 889 O O . THR A 1 112 ? -6.682 -9.107 -1.190 1.00 89.25 112 THR A O 1
ATOM 892 N N . LEU A 1 113 ? -6.712 -7.227 -2.425 1.00 88.88 113 LEU A N 1
ATOM 893 C CA . LEU A 1 113 ? -5.511 -7.545 -3.198 1.00 88.88 113 LEU A CA 1
ATOM 894 C C . LEU A 1 113 ? -4.265 -7.572 -2.313 1.00 88.88 113 LEU A C 1
ATOM 896 O O . LEU A 1 113 ? -3.504 -8.531 -2.386 1.00 88.88 113 LEU A O 1
ATOM 900 N N . ILE A 1 114 ? -4.100 -6.577 -1.434 1.00 89.19 114 ILE A N 1
ATOM 901 C CA . ILE A 1 114 ? -2.976 -6.533 -0.496 1.00 89.19 114 ILE A CA 1
ATOM 902 C C . ILE A 1 114 ? -3.000 -7.777 0.387 1.00 89.19 114 ILE A C 1
ATOM 904 O O . ILE A 1 114 ? -2.018 -8.498 0.413 1.00 89.19 114 ILE A O 1
ATOM 908 N N . ILE A 1 115 ? -4.119 -8.093 1.046 1.00 87.94 115 ILE A N 1
ATOM 909 C CA . ILE A 1 115 ? -4.209 -9.270 1.929 1.00 87.94 115 ILE A CA 1
ATOM 910 C C . ILE A 1 115 ? -3.857 -10.564 1.185 1.00 87.94 115 ILE A C 1
ATOM 912 O O . ILE A 1 115 ? -3.197 -11.438 1.740 1.00 87.94 115 ILE A O 1
ATOM 916 N N . LYS A 1 116 ? -4.300 -10.695 -0.068 1.00 88.88 116 LYS A N 1
ATOM 917 C CA . LYS A 1 116 ? -4.092 -11.903 -0.866 1.00 88.88 116 LYS A CA 1
ATOM 918 C C . LYS A 1 116 ? -2.642 -12.073 -1.324 1.00 88.88 116 LYS A C 1
ATOM 920 O O . LYS A 1 116 ? -2.138 -13.193 -1.303 1.00 88.88 116 LYS A O 1
ATOM 925 N N . ASP A 1 117 ? -2.012 -10.991 -1.771 1.00 89.19 117 ASP A N 1
ATOM 926 C CA . ASP A 1 117 ? -0.717 -11.036 -2.455 1.00 89.19 117 ASP A CA 1
ATOM 927 C C . ASP A 1 117 ? 0.444 -10.530 -1.569 1.00 89.19 117 ASP A C 1
ATOM 929 O O . ASP A 1 117 ? 1.581 -10.431 -2.036 1.00 89.19 117 ASP A O 1
ATOM 933 N N . PHE A 1 118 ? 0.183 -10.223 -0.290 1.00 90.19 118 PHE A N 1
ATOM 934 C CA . PHE A 1 118 ? 1.200 -9.773 0.661 1.00 90.19 118 PHE A CA 1
ATOM 935 C C . PHE A 1 118 ? 2.258 -10.853 0.907 1.00 90.19 118 PHE A C 1
ATOM 937 O O . PHE A 1 118 ? 1.949 -11.973 1.317 1.00 90.19 118 PHE A O 1
ATOM 944 N N . ASP A 1 119 ? 3.524 -10.483 0.715 1.00 89.69 119 ASP A N 1
ATOM 945 C CA . ASP A 1 119 ? 4.684 -11.319 1.016 1.00 89.69 119 ASP A CA 1
ATOM 946 C C . ASP A 1 119 ? 5.536 -10.633 2.097 1.00 89.69 119 ASP A C 1
ATOM 948 O O . ASP A 1 119 ? 6.166 -9.604 1.812 1.00 89.69 119 ASP A O 1
ATOM 952 N N . PRO A 1 120 ? 5.600 -11.188 3.325 1.00 87.75 120 PRO A N 1
ATOM 953 C CA . PRO A 1 120 ? 6.320 -10.563 4.431 1.00 87.75 120 PRO A CA 1
ATOM 954 C C . PRO A 1 120 ? 7.819 -10.419 4.149 1.00 87.75 120 PRO A C 1
ATOM 956 O O . PRO A 1 120 ? 8.436 -9.461 4.602 1.00 87.75 120 PRO A O 1
ATOM 959 N N . LYS A 1 121 ? 8.419 -11.320 3.357 1.00 87.62 121 LYS A N 1
ATOM 960 C CA . LYS A 1 121 ? 9.860 -11.269 3.069 1.00 87.62 121 LYS A CA 1
ATOM 961 C C . LYS A 1 121 ? 10.214 -10.114 2.145 1.00 87.62 121 LYS A C 1
ATOM 963 O O . LYS A 1 121 ? 11.246 -9.481 2.330 1.00 87.62 121 LYS A O 1
ATOM 968 N N . LYS A 1 122 ? 9.365 -9.844 1.150 1.00 86.56 122 LYS A N 1
ATOM 969 C CA . LYS A 1 122 ? 9.558 -8.714 0.230 1.00 86.56 122 LYS A CA 1
ATOM 970 C C . LYS A 1 122 ? 9.322 -7.386 0.935 1.00 86.56 122 LYS A C 1
ATOM 972 O O . LYS A 1 122 ? 10.077 -6.449 0.709 1.00 86.56 122 LYS A O 1
ATOM 977 N N . ALA A 1 123 ? 8.307 -7.325 1.797 1.00 85.69 123 ALA A N 1
ATOM 978 C CA . ALA A 1 123 ? 8.043 -6.143 2.609 1.00 85.69 123 ALA A CA 1
ATOM 979 C C . ALA A 1 123 ? 9.230 -5.821 3.531 1.00 85.69 123 ALA A C 1
ATOM 981 O O . ALA A 1 123 ? 9.668 -4.675 3.585 1.00 85.69 123 ALA A O 1
ATOM 982 N N . ASP A 1 124 ? 9.787 -6.838 4.195 1.00 86.88 124 ASP A N 1
ATOM 983 C CA . ASP A 1 124 ? 10.959 -6.667 5.056 1.00 86.88 124 ASP A CA 1
ATOM 984 C C . ASP A 1 124 ? 12.206 -6.270 4.257 1.00 86.88 124 ASP A C 1
ATOM 986 O O . ASP A 1 124 ? 12.944 -5.398 4.704 1.00 86.88 124 ASP A O 1
ATOM 990 N N . LEU A 1 125 ? 12.413 -6.839 3.061 1.00 85.44 125 LEU A N 1
ATOM 991 C CA . LEU A 1 125 ? 13.525 -6.465 2.182 1.00 85.44 125 LEU A CA 1
ATOM 992 C C . LEU A 1 125 ? 13.483 -4.972 1.829 1.00 85.44 125 LEU A C 1
ATOM 994 O O . LEU A 1 125 ? 14.444 -4.263 2.114 1.00 85.44 125 LEU A O 1
ATOM 998 N N . ILE A 1 126 ? 12.349 -4.488 1.310 1.00 82.38 126 ILE A N 1
ATOM 999 C CA . ILE A 1 126 ? 12.154 -3.073 0.948 1.00 82.38 126 ILE A CA 1
ATOM 1000 C C . ILE A 1 126 ? 12.378 -2.172 2.169 1.00 82.38 126 ILE A C 1
ATOM 1002 O O . ILE A 1 126 ? 13.061 -1.153 2.085 1.00 82.38 126 ILE A O 1
ATOM 1006 N N . PHE A 1 127 ? 11.855 -2.578 3.329 1.00 81.50 127 PHE A N 1
ATOM 1007 C CA . PHE A 1 127 ? 12.017 -1.826 4.570 1.00 81.50 127 PHE A CA 1
ATOM 1008 C C . PHE A 1 127 ? 13.483 -1.756 5.036 1.00 81.50 127 PHE A C 1
ATOM 1010 O O . PHE A 1 127 ? 13.915 -0.735 5.567 1.00 81.50 127 PHE A O 1
ATOM 1017 N N . THR A 1 128 ? 14.265 -2.822 4.836 1.00 81.50 128 THR A N 1
ATOM 1018 C CA . THR A 1 128 ? 15.696 -2.833 5.179 1.00 81.50 128 THR A CA 1
ATOM 1019 C C . THR A 1 128 ? 16.575 -2.106 4.163 1.00 81.50 128 THR A C 1
ATOM 1021 O O . THR A 1 128 ? 17.566 -1.501 4.567 1.00 81.50 128 THR A O 1
ATOM 1024 N N . GLU A 1 129 ? 16.219 -2.131 2.876 1.00 77.00 129 GLU A N 1
ATOM 1025 C CA . GLU A 1 129 ? 16.978 -1.488 1.795 1.00 77.00 129 GLU A CA 1
ATOM 1026 C C . GLU A 1 129 ? 16.878 0.040 1.842 1.00 77.00 129 GLU A C 1
ATOM 1028 O O . GLU A 1 129 ? 17.883 0.728 1.666 1.00 77.00 129 GLU A O 1
ATOM 1033 N N . GLU A 1 130 ? 15.696 0.592 2.135 1.00 68.69 130 GLU A N 1
ATOM 1034 C CA . GLU A 1 130 ? 15.508 2.048 2.213 1.00 68.69 130 GLU A CA 1
ATOM 1035 C C . GLU A 1 130 ? 16.127 2.668 3.481 1.00 68.69 130 GLU A C 1
ATOM 1037 O O . GLU A 1 130 ? 16.293 3.890 3.559 1.00 68.69 130 GLU A O 1
ATOM 1042 N N . GLY A 1 131 ? 16.480 1.848 4.483 1.00 64.44 131 GLY A N 1
ATOM 1043 C CA . GLY A 1 131 ? 17.185 2.247 5.712 1.00 64.44 131 GLY A CA 1
ATOM 1044 C C . GLY A 1 131 ? 16.474 3.301 6.578 1.00 64.44 131 GLY A C 1
ATOM 1045 O O . GLY A 1 131 ? 17.002 3.722 7.609 1.00 64.44 131 GLY A O 1
ATOM 1046 N N . SER A 1 132 ? 15.287 3.741 6.170 1.00 71.88 132 SER A N 1
ATOM 1047 C CA . SER A 1 132 ? 14.495 4.814 6.759 1.00 71.88 132 SER A CA 1
ATOM 1048 C C . SER A 1 132 ? 13.009 4.478 6.653 1.00 71.88 132 SER A C 1
ATOM 1050 O O . SER A 1 132 ? 12.607 3.666 5.824 1.00 71.88 132 SER A O 1
ATOM 1052 N N . THR A 1 133 ? 12.189 5.071 7.527 1.00 74.06 133 THR A N 1
ATOM 1053 C CA . THR A 1 133 ? 10.734 4.896 7.470 1.00 74.06 133 THR A CA 1
ATOM 1054 C C . THR A 1 133 ? 10.210 5.427 6.135 1.00 74.06 133 THR A C 1
ATOM 1056 O O . THR A 1 133 ? 10.399 6.615 5.860 1.00 74.06 133 THR A O 1
ATOM 1059 N N . PRO A 1 134 ? 9.514 4.609 5.329 1.00 79.31 134 PRO A N 1
ATOM 1060 C CA . PRO A 1 134 ? 8.957 5.094 4.077 1.00 79.31 134 PRO A CA 1
ATOM 1061 C C . PRO A 1 134 ? 7.886 6.161 4.335 1.00 79.31 134 PRO A C 1
ATOM 1063 O O . PRO A 1 134 ? 6.977 5.952 5.139 1.00 79.31 134 PRO A O 1
ATOM 1066 N N . SER A 1 135 ? 7.947 7.297 3.638 1.00 80.62 135 SER A N 1
ATOM 1067 C CA . SER A 1 135 ? 7.008 8.415 3.848 1.00 80.62 135 SER A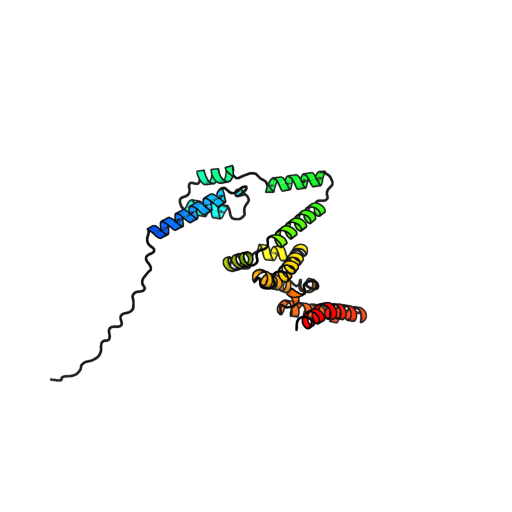 CA 1
ATOM 1068 C C . SER A 1 135 ? 5.552 8.031 3.576 1.00 80.62 135 SER A C 1
ATOM 1070 O O . SER A 1 135 ? 4.643 8.469 4.281 1.00 80.62 135 SER A O 1
ATOM 1072 N N . TRP A 1 136 ? 5.328 7.149 2.599 1.00 84.19 136 TRP A N 1
ATOM 1073 C CA . TRP A 1 136 ? 4.000 6.625 2.289 1.00 84.19 136 TRP A CA 1
ATOM 1074 C C . TRP A 1 136 ? 3.383 5.875 3.478 1.00 84.19 136 TRP A C 1
ATOM 1076 O O . TRP A 1 136 ? 2.165 5.881 3.636 1.00 84.19 136 TRP A O 1
ATOM 1086 N N . LEU A 1 137 ? 4.198 5.257 4.339 1.00 85.19 137 LEU A N 1
ATOM 1087 C CA . LEU A 1 137 ? 3.720 4.500 5.495 1.00 85.19 137 LEU A CA 1
ATOM 1088 C C . LEU A 1 137 ? 3.141 5.432 6.564 1.00 85.19 137 LEU A C 1
ATOM 1090 O O . LEU A 1 137 ? 2.067 5.162 7.105 1.00 85.19 137 LEU A O 1
ATOM 1094 N N . GLU A 1 138 ? 3.814 6.554 6.827 1.00 84.31 138 GLU A N 1
ATOM 1095 C CA . GLU A 1 138 ? 3.334 7.587 7.754 1.00 84.31 138 GLU A CA 1
ATOM 1096 C C . GLU A 1 138 ? 2.017 8.209 7.261 1.00 84.31 138 GLU A C 1
ATOM 1098 O O . GLU A 1 138 ? 1.074 8.391 8.038 1.00 84.31 138 GLU A O 1
ATOM 1103 N N . GLU A 1 139 ? 1.908 8.458 5.952 1.00 86.06 139 GLU A N 1
ATOM 1104 C CA . GLU A 1 139 ? 0.676 8.951 5.331 1.00 86.06 139 GLU A CA 1
ATOM 1105 C C . GLU A 1 139 ? -0.463 7.923 5.414 1.00 86.06 139 GLU A C 1
ATOM 1107 O O . GLU A 1 139 ? -1.601 8.279 5.730 1.00 86.06 139 GLU A O 1
ATOM 1112 N N . MET A 1 140 ? -0.174 6.637 5.191 1.00 85.31 140 MET A N 1
ATOM 1113 C CA . MET A 1 140 ? -1.177 5.572 5.269 1.00 85.31 140 MET A CA 1
ATOM 1114 C C . MET A 1 140 ? -1.745 5.406 6.682 1.00 85.31 140 MET A C 1
ATOM 1116 O O . MET A 1 140 ? -2.959 5.243 6.831 1.00 85.31 140 MET A O 1
ATOM 1120 N N . ILE A 1 141 ? -0.908 5.502 7.720 1.00 85.44 141 ILE A N 1
ATOM 1121 C CA . ILE A 1 141 ? -1.326 5.352 9.125 1.00 85.44 141 ILE A CA 1
ATOM 1122 C C . ILE A 1 141 ? -2.329 6.436 9.557 1.00 85.44 141 ILE A C 1
ATOM 1124 O O . ILE A 1 141 ? -3.137 6.200 10.460 1.00 85.44 141 ILE A O 1
ATOM 1128 N N . CYS A 1 142 ? -2.361 7.593 8.889 1.00 84.31 142 CYS A N 1
ATOM 1129 C CA . CYS A 1 142 ? -3.328 8.655 9.182 1.00 84.31 142 CYS A CA 1
ATOM 1130 C C . CYS A 1 142 ? -4.790 8.219 8.966 1.00 84.31 142 CYS A C 1
ATOM 1132 O O . CYS A 1 142 ? -5.700 8.770 9.592 1.00 84.31 142 CYS A O 1
ATOM 1134 N N . PHE A 1 143 ? -5.042 7.211 8.125 1.00 84.75 143 PHE A N 1
ATOM 1135 C CA . PHE A 1 143 ? -6.393 6.755 7.800 1.00 84.75 143 PHE A CA 1
ATOM 1136 C C . PHE A 1 143 ? -6.765 5.466 8.548 1.00 84.75 143 PHE A C 1
ATOM 1138 O O . PHE A 1 143 ? -6.099 4.440 8.413 1.00 84.75 143 PHE A O 1
ATOM 1145 N N . GLN A 1 144 ? -7.906 5.489 9.251 1.00 84.06 144 GLN A N 1
ATOM 1146 C CA . GLN A 1 144 ? -8.466 4.335 9.980 1.00 84.06 144 GLN A CA 1
ATOM 1147 C C . GLN A 1 144 ? -8.526 3.066 9.123 1.00 84.06 144 GLN A C 1
ATOM 1149 O O . GLN A 1 144 ? -8.101 1.993 9.539 1.00 84.06 144 GLN A O 1
ATOM 1154 N N . THR A 1 145 ? -9.024 3.221 7.896 1.00 83.50 145 THR A N 1
ATOM 1155 C CA . THR A 1 145 ? -9.201 2.161 6.906 1.00 83.50 145 THR A CA 1
ATOM 1156 C C . THR A 1 145 ? -7.919 1.350 6.692 1.00 83.50 145 THR A C 1
ATOM 1158 O O . THR A 1 145 ? -7.987 0.127 6.580 1.00 83.50 145 THR A O 1
ATOM 1161 N N . TRP A 1 146 ? -6.756 2.005 6.648 1.00 88.25 146 TRP A N 1
ATOM 1162 C CA . TRP A 1 146 ? -5.465 1.342 6.450 1.00 88.25 146 TRP A CA 1
ATOM 1163 C C . TRP A 1 146 ? -4.876 0.809 7.757 1.00 88.25 146 TRP A C 1
ATOM 1165 O O . TRP A 1 146 ? -4.249 -0.246 7.737 1.00 88.25 146 TRP A O 1
ATOM 1175 N N . ARG A 1 147 ? -5.137 1.453 8.903 1.00 87.19 147 ARG A N 1
ATOM 1176 C CA . ARG A 1 147 ? -4.760 0.899 10.217 1.00 87.19 147 ARG A CA 1
ATOM 1177 C C . ARG A 1 147 ? -5.390 -0.473 10.455 1.00 87.19 147 ARG A C 1
ATOM 1179 O O . ARG A 1 147 ? -4.683 -1.407 10.813 1.00 87.19 147 ARG A O 1
ATOM 1186 N N . GLU A 1 148 ? -6.677 -0.625 10.140 1.00 83.62 148 GLU A N 1
ATOM 1187 C CA . GLU A 1 148 ? -7.373 -1.922 10.195 1.00 83.62 148 GLU A CA 1
ATOM 1188 C C . GLU A 1 148 ? -6.710 -2.991 9.317 1.00 83.62 148 GLU A C 1
ATOM 1190 O O . GLU A 1 148 ? -6.606 -4.149 9.718 1.00 83.62 148 GLU A O 1
ATOM 1195 N N . LEU A 1 149 ? -6.241 -2.612 8.123 1.00 87.19 149 LEU A N 1
ATOM 1196 C CA . LEU A 1 149 ? -5.514 -3.520 7.237 1.00 87.19 149 LEU A CA 1
ATOM 1197 C C . LEU A 1 149 ? -4.204 -3.984 7.888 1.00 87.19 149 LEU A C 1
ATOM 1199 O O . LEU A 1 149 ? -3.907 -5.176 7.876 1.00 87.19 149 LEU A O 1
ATOM 1203 N N . PHE A 1 150 ? -3.438 -3.068 8.483 1.00 87.50 150 PHE A N 1
ATOM 1204 C CA . PHE A 1 150 ? -2.190 -3.420 9.159 1.00 87.50 150 PHE A CA 1
ATOM 1205 C C . PHE A 1 150 ? -2.411 -4.311 10.383 1.00 87.50 150 PHE A C 1
ATOM 1207 O O . PHE A 1 150 ? -1.608 -5.215 10.619 1.00 87.50 150 PHE A O 1
ATOM 1214 N N . TYR A 1 151 ? -3.503 -4.115 11.125 1.00 83.94 151 TYR A N 1
ATOM 1215 C CA . TYR A 1 151 ? -3.895 -5.020 12.206 1.00 83.94 151 TYR A CA 1
ATOM 1216 C C . TYR A 1 151 ? -4.148 -6.438 11.682 1.00 83.94 151 TYR A C 1
ATOM 1218 O O . TYR A 1 151 ? -3.529 -7.387 12.159 1.00 83.94 151 TYR A O 1
ATOM 1226 N N . GLN A 1 152 ? -4.958 -6.573 10.625 1.00 84.19 152 GLN A N 1
ATOM 1227 C CA . GLN A 1 152 ? -5.246 -7.870 10.001 1.00 84.19 152 GLN A CA 1
ATOM 1228 C C . GLN A 1 152 ? -3.995 -8.558 9.441 1.00 84.19 152 GLN A C 1
ATOM 1230 O O . GLN A 1 152 ? -3.868 -9.779 9.532 1.00 84.19 152 GLN A O 1
ATOM 1235 N N . LEU A 1 153 ? -3.073 -7.794 8.852 1.00 85.81 153 LEU A N 1
ATOM 1236 C CA . LEU A 1 153 ? -1.810 -8.329 8.344 1.00 85.81 153 LEU A CA 1
ATOM 1237 C C . LEU A 1 153 ? -0.884 -8.765 9.482 1.00 85.81 153 LEU A C 1
ATOM 1239 O O . LEU A 1 153 ? -0.228 -9.795 9.359 1.00 85.81 153 LEU A O 1
ATOM 1243 N N . THR A 1 154 ? -0.850 -8.023 10.590 1.00 84.50 154 THR A N 1
ATOM 1244 C CA . THR A 1 154 ? -0.027 -8.364 11.764 1.00 84.50 154 THR A CA 1
ATOM 1245 C C . THR A 1 154 ? -0.511 -9.647 12.428 1.00 84.50 154 THR A C 1
ATOM 1247 O O . THR A 1 154 ? 0.313 -10.466 12.824 1.00 84.50 154 THR A O 1
ATOM 1250 N N . ASP A 1 155 ? -1.827 -9.866 12.496 1.00 81.94 155 ASP A N 1
ATOM 1251 C CA . ASP A 1 155 ? -2.388 -11.124 13.000 1.00 81.94 155 ASP A CA 1
ATOM 1252 C C . ASP A 1 155 ? -2.031 -12.323 12.101 1.00 81.94 155 ASP A C 1
ATOM 1254 O O . ASP A 1 155 ? -1.802 -13.426 12.595 1.00 81.94 155 ASP A O 1
ATOM 1258 N N . GLN A 1 156 ? -1.953 -12.127 10.780 1.00 83.00 156 GLN A N 1
ATOM 1259 C CA . GLN A 1 156 ? -1.582 -13.193 9.837 1.00 83.00 156 GLN A CA 1
ATOM 1260 C C . GLN A 1 156 ? -0.069 -13.439 9.762 1.00 83.00 156 GLN A C 1
ATOM 1262 O O . GLN A 1 156 ? 0.363 -14.576 9.567 1.00 83.00 156 GLN A O 1
ATOM 1267 N N . TYR A 1 157 ? 0.738 -12.388 9.919 1.00 85.06 157 TYR A N 1
ATOM 1268 C CA . TYR A 1 157 ? 2.193 -12.416 9.774 1.00 85.06 157 TYR A CA 1
ATOM 1269 C C . TYR A 1 157 ? 2.878 -11.730 10.968 1.00 85.06 157 TYR A C 1
ATOM 1271 O O . TYR A 1 157 ? 3.520 -10.687 10.801 1.00 85.06 157 TYR A O 1
ATOM 1279 N N . PRO A 1 158 ? 2.802 -12.321 12.175 1.00 79.00 158 PRO A N 1
ATOM 1280 C CA . PRO A 1 158 ? 3.294 -11.693 13.402 1.00 79.00 158 PRO A CA 1
ATOM 1281 C C . PRO A 1 158 ? 4.811 -11.502 13.419 1.00 79.00 158 PRO A C 1
ATOM 1283 O O . PRO A 1 158 ? 5.310 -10.709 14.211 1.00 79.00 158 PRO A O 1
ATOM 1286 N N . ASP A 1 159 ? 5.555 -12.206 12.561 1.00 82.06 159 ASP A N 1
ATOM 1287 C CA . ASP A 1 159 ? 7.016 -12.166 12.521 1.00 82.06 159 ASP A CA 1
ATOM 1288 C C . ASP A 1 159 ? 7.611 -11.096 11.599 1.00 82.06 159 ASP A C 1
ATOM 1290 O O . ASP A 1 159 ? 8.795 -10.789 11.747 1.00 82.06 159 ASP A O 1
ATOM 1294 N N . CYS A 1 160 ? 6.807 -10.492 10.720 1.00 87.44 160 CYS A N 1
ATOM 1295 C CA . CYS A 1 160 ? 7.252 -9.479 9.760 1.00 87.44 160 CYS A CA 1
ATOM 1296 C C . CYS A 1 160 ? 7.775 -8.222 10.475 1.00 87.44 160 CYS A C 1
ATOM 1298 O O . CYS A 1 160 ? 7.080 -7.620 11.302 1.00 87.44 160 CYS A O 1
ATOM 1300 N N . LEU A 1 161 ? 9.008 -7.822 10.158 1.00 85.81 161 LEU A N 1
ATOM 1301 C CA . LEU A 1 161 ? 9.671 -6.672 10.776 1.00 85.81 161 LEU A CA 1
ATOM 1302 C C . LEU A 1 161 ? 8.943 -5.366 10.446 1.00 85.81 161 LEU A C 1
ATOM 1304 O O . LEU A 1 161 ? 8.695 -4.557 11.343 1.00 85.81 161 LEU A O 1
ATOM 1308 N N . MET A 1 162 ? 8.565 -5.186 9.181 1.00 88.12 162 MET A N 1
ATOM 1309 C CA . MET A 1 162 ? 7.858 -4.001 8.704 1.00 88.12 162 MET A CA 1
ATOM 1310 C C . MET A 1 162 ? 6.514 -3.822 9.425 1.00 88.12 162 MET A C 1
ATOM 1312 O O . MET A 1 162 ? 6.186 -2.716 9.862 1.00 88.12 162 MET A O 1
ATOM 1316 N N . LEU A 1 163 ? 5.764 -4.908 9.646 1.00 87.38 163 LEU A N 1
ATOM 1317 C CA . LEU A 1 163 ? 4.492 -4.860 10.374 1.00 87.38 163 LEU A CA 1
ATOM 1318 C C . LEU A 1 163 ? 4.691 -4.553 11.862 1.00 87.38 163 LEU A C 1
ATOM 1320 O O . LEU A 1 163 ? 3.976 -3.712 12.406 1.00 87.38 163 LEU A O 1
ATOM 1324 N N . LYS A 1 164 ? 5.703 -5.143 12.515 1.00 83.81 164 LYS A N 1
ATOM 1325 C CA . LYS A 1 164 ? 6.063 -4.796 13.905 1.00 83.81 164 LYS A CA 1
ATOM 1326 C C . LYS A 1 164 ? 6.396 -3.314 14.050 1.00 83.81 164 LYS A C 1
ATOM 1328 O O . LYS A 1 164 ? 5.923 -2.653 14.972 1.00 83.81 164 LYS A O 1
ATOM 1333 N N . PHE A 1 165 ? 7.176 -2.776 13.119 1.00 85.56 165 PHE A N 1
ATOM 1334 C CA . PHE A 1 165 ? 7.507 -1.358 13.108 1.00 85.56 165 PHE A CA 1
ATOM 1335 C C . PHE A 1 165 ? 6.280 -0.476 12.838 1.00 85.56 165 PHE A C 1
ATOM 1337 O O . PHE A 1 165 ? 6.077 0.524 13.521 1.00 85.56 165 PHE A O 1
ATOM 1344 N N . THR A 1 166 ? 5.414 -0.880 11.908 1.00 86.88 166 THR A N 1
ATOM 1345 C CA . THR A 1 166 ? 4.149 -0.187 11.621 1.00 86.88 166 THR A CA 1
ATOM 1346 C C . THR A 1 166 ? 3.249 -0.133 12.856 1.00 86.88 166 THR A C 1
ATOM 1348 O O . THR A 1 166 ? 2.709 0.924 13.174 1.00 86.88 166 THR A O 1
ATOM 1351 N N . MET A 1 167 ? 3.133 -1.232 13.610 1.00 83.50 167 MET A N 1
ATOM 1352 C CA . MET A 1 167 ? 2.384 -1.253 14.873 1.00 83.50 167 MET A CA 1
ATOM 1353 C C . MET A 1 167 ? 2.943 -0.256 15.886 1.00 83.50 167 MET A C 1
ATOM 1355 O O . MET A 1 167 ? 2.179 0.469 16.524 1.00 83.50 167 MET A O 1
ATOM 1359 N N . LYS A 1 168 ? 4.272 -0.155 15.982 1.00 80.94 168 LYS A N 1
ATOM 1360 C CA . LYS A 1 168 ? 4.924 0.853 16.816 1.00 80.94 168 LYS A CA 1
ATOM 1361 C C . LYS A 1 168 ? 4.609 2.282 16.360 1.00 80.94 168 LYS A C 1
ATOM 1363 O O . LYS A 1 168 ? 4.298 3.114 17.202 1.00 80.94 168 LYS A O 1
ATOM 1368 N N . LEU A 1 169 ? 4.624 2.572 15.058 1.00 83.44 169 LEU A N 1
ATOM 1369 C CA . LEU A 1 169 ? 4.263 3.902 14.545 1.00 83.44 169 LEU A CA 1
ATOM 1370 C C . LEU A 1 169 ? 2.804 4.266 14.844 1.00 83.44 169 LEU A C 1
ATOM 1372 O O . LEU A 1 169 ? 2.515 5.387 15.257 1.00 83.44 169 LEU A O 1
ATOM 1376 N N . ILE A 1 170 ? 1.882 3.315 14.672 1.00 83.69 170 ILE A N 1
ATOM 1377 C CA . ILE A 1 170 ? 0.464 3.490 15.016 1.00 83.69 170 ILE A CA 1
ATOM 1378 C C . ILE A 1 170 ? 0.309 3.781 16.513 1.00 83.69 170 ILE A C 1
ATOM 1380 O O . ILE A 1 170 ? -0.464 4.661 16.906 1.00 83.69 170 ILE A O 1
ATOM 1384 N N . ALA A 1 171 ? 1.064 3.061 17.345 1.00 77.62 171 ALA A N 1
ATOM 1385 C CA . ALA A 1 171 ? 1.118 3.288 18.776 1.00 77.62 171 ALA A CA 1
ATOM 1386 C C . ALA A 1 171 ? 1.642 4.699 19.105 1.00 77.62 171 ALA A C 1
ATOM 1388 O O . ALA A 1 171 ? 0.968 5.466 19.798 1.00 77.62 171 ALA A O 1
ATOM 1389 N N . ASP A 1 172 ? 2.799 5.081 18.571 1.00 80.19 172 ASP A N 1
ATOM 1390 C CA . ASP A 1 172 ? 3.421 6.389 18.803 1.00 80.19 172 ASP A CA 1
ATOM 1391 C C . ASP A 1 172 ? 2.531 7.554 18.325 1.00 80.19 172 ASP A C 1
ATOM 1393 O O . ASP A 1 172 ? 2.496 8.609 18.961 1.00 80.19 172 ASP A O 1
ATOM 1397 N N . ALA A 1 173 ? 1.733 7.346 17.272 1.00 81.31 173 ALA A N 1
ATOM 1398 C CA . ALA A 1 173 ? 0.733 8.301 16.789 1.00 81.31 173 ALA A CA 1
ATOM 1399 C C . ALA A 1 173 ? -0.508 8.435 17.701 1.00 81.31 173 ALA A C 1
ATOM 1401 O O . ALA A 1 173 ? -1.343 9.315 17.490 1.00 81.31 173 ALA A O 1
ATOM 1402 N N . GLY A 1 174 ? -0.640 7.592 18.728 1.00 72.69 174 GLY A N 1
ATOM 1403 C CA . GLY A 1 174 ? -1.723 7.651 19.711 1.00 72.69 174 GLY A CA 1
ATOM 1404 C C . GLY A 1 174 ? -2.983 6.870 19.330 1.00 72.69 174 GLY A C 1
ATOM 1405 O O . GLY A 1 174 ? -3.946 6.885 20.094 1.00 72.69 174 GLY A O 1
ATOM 1406 N N . TYR A 1 175 ? -2.981 6.119 18.224 1.00 73.00 175 TYR A N 1
ATOM 1407 C CA . TYR A 1 175 ? -4.118 5.286 17.789 1.00 73.00 175 TYR A CA 1
ATOM 1408 C C . TYR A 1 175 ? -4.178 3.927 18.505 1.00 73.00 175 TYR A C 1
ATOM 1410 O O . TYR A 1 175 ? -4.748 2.958 18.014 1.00 73.00 175 TYR A O 1
ATOM 1418 N N . GLN A 1 176 ? -3.578 3.844 19.692 1.00 63.62 176 GLN A N 1
ATOM 1419 C CA . GLN A 1 176 ? -3.390 2.594 20.428 1.00 63.62 176 GLN A CA 1
ATOM 1420 C C . GLN A 1 176 ? -4.732 1.991 20.862 1.00 63.62 176 GLN A C 1
ATOM 1422 O O . GLN A 1 176 ? -4.883 0.779 20.888 1.00 63.62 176 GLN A O 1
ATOM 1427 N N . GLY A 1 177 ? -5.717 2.841 21.177 1.00 58.16 177 GLY A N 1
ATOM 1428 C CA . GLY A 1 177 ? -7.045 2.423 21.642 1.00 58.16 177 GLY A CA 1
ATOM 1429 C C . GLY A 1 177 ? -7.905 1.723 20.584 1.00 58.16 177 GLY A C 1
ATOM 1430 O O . GLY A 1 177 ? -8.879 1.070 20.937 1.00 58.16 177 GLY A O 1
ATOM 1431 N N . GLU A 1 178 ? -7.538 1.812 19.303 1.00 66.75 178 GLU A N 1
AT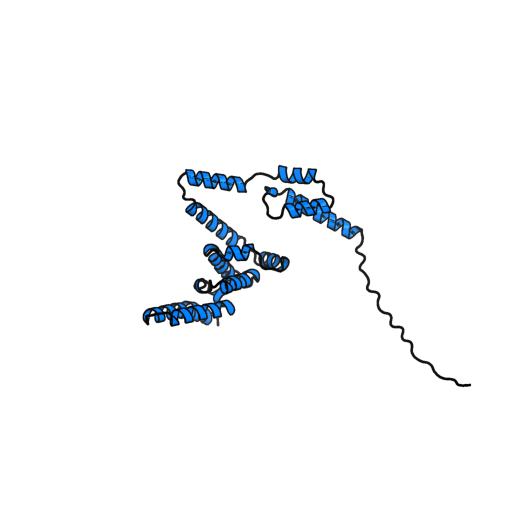OM 1432 C CA . GLU A 1 178 ? -8.247 1.152 18.194 1.00 66.75 178 GLU A CA 1
ATOM 1433 C C . GLU A 1 178 ? -7.798 -0.309 17.992 1.00 66.75 178 GLU A C 1
ATOM 1435 O O . GLU A 1 178 ? -8.411 -1.061 17.234 1.00 66.75 178 GLU A O 1
ATOM 1440 N N . ILE A 1 179 ? -6.740 -0.727 18.697 1.00 61.72 179 ILE A N 1
ATOM 1441 C CA . ILE A 1 179 ? -6.113 -2.056 18.610 1.00 61.72 179 ILE A CA 1
ATOM 1442 C C . ILE A 1 179 ? -6.926 -3.121 19.379 1.00 61.72 179 ILE A C 1
ATOM 1444 O O . ILE A 1 179 ? -6.571 -4.294 19.398 1.00 61.72 179 ILE A O 1
ATOM 1448 N N . THR A 1 180 ? -8.080 -2.757 19.946 1.00 55.12 180 THR A N 1
ATOM 1449 C CA . THR A 1 180 ? -9.008 -3.651 20.670 1.00 55.12 180 THR A CA 1
ATOM 1450 C C . THR A 1 180 ? -9.488 -4.870 19.897 1.00 55.12 180 THR A C 1
ATOM 1452 O O . THR A 1 180 ? -9.970 -5.815 20.511 1.00 55.12 180 THR A O 1
ATOM 1455 N N . SER A 1 181 ? -9.320 -4.896 18.576 1.00 51.06 181 SER A N 1
ATOM 1456 C CA . SER A 1 181 ? -9.691 -6.037 17.734 1.00 51.06 181 SER A CA 1
ATOM 1457 C C . SER A 1 181 ? -8.538 -6.988 17.383 1.00 51.06 181 SER A C 1
ATOM 1459 O O . SER A 1 181 ? -8.812 -8.085 16.902 1.00 51.06 181 SER A O 1
ATOM 1461 N N . ALA A 1 182 ? -7.276 -6.607 17.617 1.00 55.84 182 ALA A N 1
ATOM 1462 C CA . ALA A 1 182 ? -6.106 -7.341 17.131 1.00 55.84 182 ALA A CA 1
ATOM 1463 C C . ALA A 1 182 ? -5.328 -7.989 18.282 1.00 55.84 182 ALA A C 1
ATOM 1465 O O . ALA A 1 182 ? -4.429 -7.391 18.883 1.00 55.84 182 ALA A O 1
ATOM 1466 N N . SER A 1 183 ? -5.681 -9.240 18.580 1.00 57.84 183 SER A N 1
ATOM 1467 C CA . SER A 1 183 ? -5.100 -10.022 19.678 1.00 57.84 183 SER A CA 1
ATOM 1468 C C . SER A 1 183 ? -3.572 -10.153 19.561 1.00 57.84 183 SER A C 1
ATOM 1470 O O . SER A 1 183 ? -2.857 -10.034 20.558 1.00 57.84 183 SER A O 1
ATOM 1472 N N . SER A 1 184 ? -3.013 -10.277 18.348 1.00 58.97 184 SER A N 1
ATOM 1473 C CA . SER A 1 184 ? -1.556 -10.424 18.170 1.00 58.97 184 SER A CA 1
ATOM 1474 C C . SER A 1 184 ? -0.796 -9.116 18.394 1.00 58.97 184 SER A C 1
ATOM 1476 O O . SER A 1 184 ? 0.311 -9.131 18.930 1.00 58.97 184 SER A O 1
ATOM 1478 N N . ALA A 1 185 ? -1.389 -7.967 18.055 1.00 56.00 185 ALA A N 1
ATOM 1479 C CA . ALA A 1 185 ? -0.763 -6.657 18.258 1.00 56.00 185 ALA A CA 1
ATOM 1480 C C . ALA A 1 185 ? -0.587 -6.318 19.751 1.00 56.00 185 ALA A C 1
ATOM 1482 O O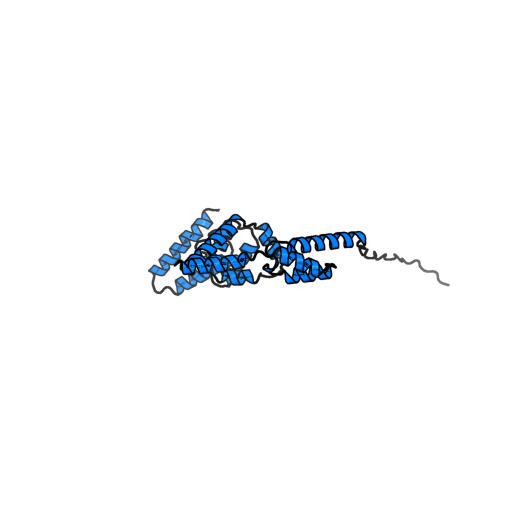 . ALA A 1 185 ? 0.390 -5.669 20.129 1.00 56.00 185 ALA A O 1
ATOM 1483 N N . ALA A 1 186 ? -1.466 -6.837 20.616 1.00 56.91 186 ALA A N 1
ATOM 1484 C CA . ALA A 1 186 ? -1.368 -6.702 22.069 1.00 56.91 186 ALA A CA 1
ATOM 1485 C C . ALA A 1 186 ? -0.155 -7.425 22.689 1.00 56.91 186 ALA A C 1
ATOM 1487 O O . ALA A 1 186 ? 0.209 -7.137 23.827 1.00 56.91 186 ALA A O 1
ATOM 1488 N N . HIS A 1 187 ? 0.492 -8.340 21.956 1.00 62.81 187 HIS A N 1
ATOM 1489 C CA . HIS A 1 187 ? 1.705 -9.025 22.414 1.00 62.81 187 HIS A CA 1
ATOM 1490 C C . HIS A 1 187 ? 2.960 -8.145 22.307 1.00 62.81 187 HIS A C 1
ATOM 1492 O O . HIS A 1 187 ? 4.005 -8.490 22.863 1.00 62.81 187 HIS A O 1
ATOM 1498 N N . GLN A 1 188 ? 2.884 -7.008 21.606 1.00 65.69 188 GLN A N 1
ATOM 1499 C CA . GLN A 1 188 ? 3.987 -6.055 21.544 1.00 65.69 188 GLN A CA 1
ATOM 1500 C C . GLN A 1 188 ? 3.990 -5.170 22.800 1.00 65.69 188 GLN A C 1
ATOM 1502 O O . GLN A 1 188 ? 2.976 -4.537 23.109 1.00 65.69 188 GLN A O 1
ATOM 1507 N N . PRO A 1 189 ? 5.113 -5.088 23.537 1.00 63.59 189 PRO A N 1
ATOM 1508 C CA . PRO A 1 189 ? 5.136 -4.450 24.849 1.00 63.59 189 PRO A CA 1
ATOM 1509 C C . PRO A 1 189 ? 4.832 -2.946 24.795 1.00 63.59 189 PRO A C 1
ATOM 1511 O O . PRO A 1 189 ? 4.188 -2.427 25.707 1.00 63.59 189 PRO A O 1
ATOM 1514 N N . GLU A 1 190 ? 5.238 -2.240 23.739 1.00 65.69 190 GLU A N 1
ATOM 1515 C CA . GLU A 1 190 ? 4.958 -0.812 23.559 1.00 65.69 190 GLU A CA 1
ATOM 1516 C C . GLU A 1 190 ? 3.463 -0.547 23.333 1.00 65.69 190 GLU A C 1
ATOM 1518 O O . GLU A 1 190 ? 2.896 0.338 23.979 1.00 65.69 190 GLU A O 1
ATOM 1523 N N . VAL A 1 191 ? 2.826 -1.363 22.486 1.00 65.19 191 VAL A N 1
ATOM 1524 C CA . VAL A 1 191 ? 1.385 -1.319 22.191 1.00 65.19 191 VAL A CA 1
ATOM 1525 C C . VAL A 1 191 ? 0.575 -1.651 23.444 1.00 65.19 191 VAL A C 1
ATOM 1527 O O . VAL A 1 191 ? -0.349 -0.927 23.811 1.00 65.19 191 VAL A O 1
ATOM 1530 N N . PHE A 1 192 ? 0.972 -2.697 24.170 1.00 66.69 192 PHE A N 1
ATOM 1531 C CA . PHE A 1 192 ? 0.351 -3.094 25.432 1.00 66.69 192 PHE A CA 1
ATOM 1532 C C . PHE A 1 192 ? 0.443 -1.999 26.503 1.00 66.69 192 PHE A C 1
ATOM 1534 O O . PHE A 1 192 ? -0.544 -1.670 27.165 1.00 66.69 192 PHE A O 1
ATOM 1541 N N . CYS A 1 193 ? 1.618 -1.385 26.667 1.00 70.19 193 CYS A N 1
ATOM 1542 C CA . CYS A 1 193 ? 1.793 -0.288 27.617 1.00 70.19 193 CYS A CA 1
ATOM 1543 C C . CYS A 1 193 ? 0.960 0.940 27.233 1.00 70.19 193 CYS A C 1
ATOM 1545 O O . CYS A 1 193 ? 0.458 1.634 28.119 1.00 70.19 193 CYS A O 1
ATOM 1547 N N . GLY A 1 194 ? 0.818 1.230 25.939 1.00 68.25 194 GLY A N 1
ATOM 1548 C CA . GLY A 1 194 ? -0.042 2.307 25.463 1.00 68.25 194 GLY A CA 1
ATOM 1549 C C . GLY A 1 194 ? -1.525 2.022 25.688 1.00 68.25 194 GLY A C 1
ATOM 1550 O O . GLY A 1 194 ? -2.221 2.890 26.208 1.00 68.25 194 GLY A O 1
ATOM 1551 N N . LEU A 1 195 ? -1.981 0.794 25.429 1.00 69.88 195 LEU A N 1
ATOM 1552 C CA . LEU A 1 195 ? -3.334 0.338 25.760 1.00 69.88 195 LEU A CA 1
ATOM 1553 C C . LEU A 1 195 ? -3.639 0.512 27.254 1.00 69.88 195 LEU A C 1
ATOM 1555 O O . LEU A 1 195 ? -4.646 1.123 27.604 1.00 69.88 195 LEU A O 1
ATOM 1559 N N . ILE A 1 196 ? -2.738 0.073 28.143 1.00 70.62 196 ILE A N 1
ATOM 1560 C CA . ILE A 1 196 ? -2.887 0.276 29.596 1.00 70.62 196 ILE A CA 1
ATOM 1561 C C . ILE A 1 196 ? -2.980 1.762 29.947 1.00 70.62 196 ILE A C 1
ATOM 1563 O O . ILE A 1 196 ? -3.782 2.139 30.800 1.00 70.62 196 ILE A O 1
ATOM 1567 N N . LYS A 1 197 ? -2.162 2.619 29.326 1.00 74.25 197 LYS A N 1
ATOM 1568 C CA . LYS A 1 197 ? -2.199 4.067 29.584 1.00 74.25 197 LYS A CA 1
ATOM 1569 C C . LYS A 1 197 ? -3.525 4.687 29.159 1.00 74.25 197 LYS A C 1
ATOM 1571 O O . LYS A 1 197 ? -4.066 5.485 29.924 1.00 74.25 197 LYS A O 1
ATOM 1576 N N . THR A 1 198 ? -4.043 4.329 27.987 1.00 72.44 198 THR A N 1
ATOM 1577 C CA . THR A 1 198 ? -5.359 4.782 27.520 1.00 72.44 198 THR A CA 1
ATOM 1578 C C . THR A 1 198 ? -6.446 4.322 28.482 1.00 72.44 198 THR A C 1
ATOM 1580 O O . THR A 1 198 ? -7.171 5.154 29.006 1.00 72.44 198 THR A O 1
ATOM 1583 N N . LEU A 1 199 ? -6.450 3.043 28.865 1.00 71.19 199 LEU A N 1
ATOM 1584 C CA . LEU A 1 199 ? -7.413 2.493 29.824 1.00 71.19 199 LEU A CA 1
ATOM 1585 C C . LEU A 1 199 ? -7.353 3.174 31.189 1.00 71.19 199 LEU A C 1
ATOM 1587 O O . LEU A 1 199 ? -8.383 3.491 31.772 1.00 71.19 199 LEU A O 1
ATOM 1591 N N . LEU A 1 200 ? -6.152 3.417 31.717 1.00 72.62 200 LEU A N 1
ATOM 1592 C CA . LEU A 1 200 ? -5.990 4.118 32.986 1.00 72.62 200 LEU A CA 1
ATOM 1593 C C . LEU A 1 200 ? -6.511 5.556 32.874 1.00 72.62 200 LEU A C 1
ATOM 1595 O O . LEU A 1 200 ? -7.128 6.060 33.807 1.00 72.62 200 LEU A O 1
ATOM 1599 N N . THR A 1 201 ? -6.290 6.203 31.731 1.00 78.19 201 THR A N 1
ATOM 1600 C CA . THR A 1 201 ? -6.797 7.551 31.453 1.00 78.19 201 THR A CA 1
ATOM 1601 C C . THR A 1 201 ? -8.321 7.549 31.362 1.00 78.19 201 THR A C 1
ATOM 1603 O O . THR A 1 201 ? -8.954 8.396 31.989 1.00 78.19 201 THR A O 1
ATOM 1606 N N . ASP A 1 202 ? -8.915 6.569 30.687 1.00 71.69 202 ASP A N 1
ATOM 1607 C CA . ASP A 1 202 ? -10.365 6.405 30.556 1.00 71.69 202 ASP A CA 1
ATOM 1608 C C . ASP A 1 202 ? -11.013 6.108 31.916 1.00 71.69 202 ASP A C 1
ATOM 1610 O O . ASP A 1 202 ? -11.996 6.740 32.288 1.00 71.69 202 ASP A O 1
ATOM 1614 N N . ILE A 1 203 ? -10.403 5.247 32.737 1.00 71.44 203 ILE A N 1
ATOM 1615 C CA . ILE A 1 203 ? -10.840 4.965 34.116 1.00 71.44 203 ILE A CA 1
ATOM 1616 C C . ILE A 1 203 ? -10.754 6.213 35.001 1.00 71.44 203 ILE A C 1
ATOM 1618 O O . ILE A 1 203 ? -11.644 6.458 35.813 1.00 71.44 203 ILE A O 1
ATOM 1622 N N . ILE A 1 20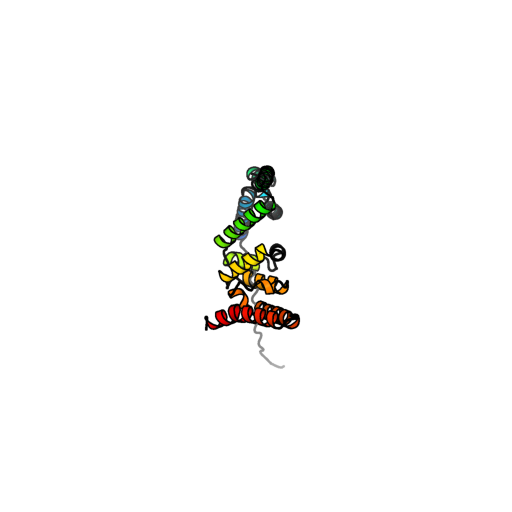4 ? -9.679 6.998 34.883 1.00 74.06 204 ILE A N 1
ATOM 1623 C CA . ILE A 1 204 ? -9.482 8.215 35.685 1.00 74.06 204 ILE A CA 1
ATOM 1624 C C . ILE A 1 204 ? -10.438 9.333 35.247 1.00 74.06 204 ILE A C 1
ATOM 1626 O O . ILE A 1 204 ? -10.839 10.153 36.073 1.00 74.06 204 ILE A O 1
ATOM 1630 N N . THR A 1 205 ? -10.793 9.388 33.963 1.00 75.44 205 THR A N 1
ATOM 1631 C CA . THR A 1 205 ? -11.691 10.408 33.401 1.00 75.44 205 THR A CA 1
ATOM 1632 C C . THR A 1 205 ? -13.168 10.007 33.447 1.00 75.44 205 THR A C 1
ATOM 1634 O O . THR A 1 205 ? -14.033 10.886 33.372 1.00 75.44 205 THR A O 1
ATOM 1637 N N . ALA A 1 206 ? -13.471 8.720 33.647 1.00 67.00 206 ALA A N 1
ATOM 1638 C CA . ALA A 1 206 ? -14.822 8.212 33.834 1.00 67.00 206 ALA A CA 1
ATOM 1639 C C . ALA A 1 206 ? -15.507 8.908 35.020 1.00 67.00 206 ALA A C 1
ATOM 1641 O O . ALA A 1 206 ? -15.050 8.872 36.164 1.00 67.00 206 ALA A O 1
ATOM 1642 N N . SER A 1 207 ? -16.639 9.553 34.740 1.00 58.56 207 SER A N 1
ATOM 1643 C CA . SER A 1 207 ? -17.417 10.286 35.746 1.00 58.56 207 SER A CA 1
ATOM 1644 C C . SER A 1 207 ? -18.433 9.394 36.466 1.00 58.56 207 SER A C 1
ATOM 1646 O O . SER A 1 207 ? -19.035 9.825 37.454 1.00 58.56 207 SER A O 1
ATOM 1648 N N . SER A 1 208 ? -18.625 8.153 36.005 1.00 67.06 208 SER A N 1
ATOM 1649 C CA . SER A 1 208 ? -19.553 7.197 36.600 1.00 67.06 208 SER A CA 1
ATOM 1650 C C . SER A 1 208 ? -18.908 5.823 36.863 1.00 67.06 208 SER A C 1
ATOM 1652 O O . SER A 1 208 ? -18.099 5.340 36.071 1.00 67.06 208 SER A O 1
ATOM 1654 N N . PRO A 1 209 ? -19.276 5.146 37.967 1.00 64.94 209 PRO A N 1
ATOM 1655 C CA . PRO A 1 209 ? -18.744 3.823 38.301 1.00 64.94 209 PRO A CA 1
ATOM 1656 C C . PRO A 1 209 ? -19.169 2.718 37.316 1.00 64.94 209 PRO A C 1
ATOM 1658 O O . PRO A 1 209 ? -18.496 1.696 37.243 1.00 64.94 209 PRO A O 1
ATOM 1661 N N . ASN A 1 210 ? -20.240 2.920 36.538 1.00 64.19 210 ASN A N 1
ATOM 1662 C CA . ASN A 1 210 ? -20.689 1.952 35.533 1.00 64.19 210 ASN A CA 1
ATOM 1663 C C . ASN A 1 210 ? -19.806 1.966 34.275 1.00 64.19 210 ASN A C 1
ATOM 1665 O O . ASN A 1 210 ? -19.478 0.898 33.770 1.00 64.19 210 ASN A O 1
ATOM 1669 N N . GLU A 1 211 ? -19.382 3.146 33.809 1.00 61.97 211 GLU A N 1
ATOM 1670 C CA . GLU A 1 211 ? -18.448 3.278 32.675 1.00 61.97 211 GLU A CA 1
ATOM 1671 C C . GLU A 1 211 ? -17.091 2.644 33.013 1.00 61.97 211 GLU A C 1
ATOM 1673 O O . GLU A 1 211 ? -16.515 1.921 32.208 1.00 61.97 211 GLU A O 1
ATOM 1678 N N . MET A 1 212 ? -16.632 2.819 34.256 1.00 60.34 212 MET A N 1
ATOM 1679 C CA . MET A 1 212 ? -15.415 2.177 34.758 1.00 60.34 212 MET A CA 1
ATOM 1680 C C . MET A 1 212 ? -15.510 0.643 34.739 1.00 60.34 212 MET A C 1
ATOM 1682 O O . MET A 1 212 ? -14.549 -0.036 34.377 1.00 60.34 212 MET A O 1
ATOM 1686 N N . GLU A 1 213 ? -16.654 0.080 35.135 1.00 65.12 213 GLU A N 1
ATOM 1687 C CA . GLU A 1 213 ? -16.854 -1.372 35.169 1.00 65.12 213 GLU A CA 1
ATOM 1688 C C . GLU A 1 213 ? -16.970 -1.977 33.759 1.00 65.12 213 GLU A C 1
ATOM 1690 O O . GLU A 1 213 ? -16.531 -3.106 33.537 1.00 65.12 213 GLU A O 1
ATOM 1695 N N . GLU A 1 214 ? -17.529 -1.234 32.803 1.00 67.81 214 GLU A N 1
ATOM 1696 C CA . GLU A 1 214 ? -17.652 -1.648 31.402 1.00 67.81 214 GLU A CA 1
ATOM 1697 C C . GLU A 1 214 ? -16.290 -1.654 30.693 1.00 67.81 214 GLU A C 1
ATOM 1699 O O . GLU A 1 214 ? -15.900 -2.692 30.154 1.00 67.81 214 GLU A O 1
ATOM 1704 N N . SER A 1 215 ? -15.500 -0.579 30.819 1.00 63.22 215 SER A N 1
ATOM 1705 C CA . SER A 1 215 ? -14.139 -0.513 30.262 1.00 63.22 215 SER A CA 1
ATOM 1706 C C . SER A 1 215 ? -13.202 -1.574 30.859 1.00 63.22 215 SER A C 1
ATOM 1708 O O . SER A 1 215 ? -12.387 -2.169 30.153 1.00 63.22 215 SER A O 1
ATOM 1710 N N . LEU A 1 216 ? -13.335 -1.877 32.158 1.00 65.00 216 LEU A N 1
ATOM 1711 C CA . LEU A 1 216 ? -12.572 -2.953 32.802 1.00 65.00 216 LEU A CA 1
ATOM 1712 C C . LEU A 1 216 ? -12.983 -4.348 32.308 1.00 65.00 216 LEU A C 1
ATOM 1714 O O . LEU A 1 216 ? -12.121 -5.218 32.154 1.00 65.00 216 LEU A O 1
ATOM 1718 N N . LYS A 1 217 ? -14.279 -4.583 32.066 1.00 68.81 217 LYS A N 1
ATOM 1719 C CA . LYS A 1 217 ? -14.780 -5.861 31.533 1.00 68.81 217 LYS A CA 1
ATOM 1720 C C . LYS A 1 217 ? -14.323 -6.095 30.101 1.00 68.81 217 LYS A C 1
ATOM 1722 O O . LYS A 1 217 ? -13.859 -7.196 29.811 1.00 68.81 217 LYS A O 1
ATOM 1727 N N . GLU A 1 218 ? -14.415 -5.084 29.242 1.00 64.81 218 GLU A N 1
ATOM 1728 C CA . GLU A 1 218 ? -13.948 -5.156 27.854 1.00 64.81 218 GLU A CA 1
ATOM 1729 C C . GLU A 1 218 ? -12.458 -5.527 27.798 1.00 64.81 218 GLU A C 1
ATOM 1731 O O . GLU A 1 218 ? -12.067 -6.455 27.088 1.00 64.81 218 GLU A O 1
ATOM 1736 N N . PHE A 1 219 ? -11.643 -4.925 28.670 1.00 62.97 219 PHE A N 1
ATOM 1737 C CA . PHE A 1 219 ? -10.224 -5.254 28.769 1.00 62.97 219 PHE A CA 1
ATOM 1738 C C . PHE A 1 219 ? -9.951 -6.669 29.311 1.00 62.97 219 PHE A C 1
ATOM 1740 O O . PHE A 1 219 ? -9.144 -7.420 28.761 1.00 62.97 219 PHE A O 1
ATOM 1747 N N . CYS A 1 220 ? -10.626 -7.076 30.389 1.00 63.22 220 CYS A N 1
ATOM 1748 C CA . CYS A 1 220 ? -10.392 -8.391 30.992 1.00 63.22 220 CYS A CA 1
ATOM 1749 C C . CYS A 1 220 ? -10.807 -9.542 30.064 1.00 63.22 220 CYS A C 1
ATOM 1751 O O . CYS A 1 220 ? -10.145 -10.579 30.043 1.00 63.22 220 CYS A O 1
ATOM 1753 N N . VAL A 1 221 ? -11.890 -9.371 29.303 1.00 59.31 221 VAL A N 1
ATOM 1754 C CA . VAL A 1 221 ? -12.380 -10.392 28.368 1.00 59.31 221 VAL A CA 1
ATOM 1755 C C . VAL A 1 221 ? -11.517 -10.445 27.107 1.00 59.31 221 VAL A C 1
ATOM 1757 O O . VAL A 1 221 ? -11.216 -11.543 26.654 1.00 59.31 221 VAL A O 1
ATOM 1760 N N . SER A 1 222 ? -11.075 -9.300 26.578 1.00 56.53 222 SER A N 1
ATOM 1761 C CA . SER A 1 222 ? -10.315 -9.258 25.323 1.00 56.53 222 SER A CA 1
ATOM 1762 C C . SER A 1 222 ? -8.829 -9.599 25.475 1.00 56.53 222 SER A C 1
ATOM 1764 O O . SER A 1 222 ? -8.243 -10.115 24.533 1.00 56.53 222 SER A O 1
ATOM 1766 N N . TYR A 1 223 ? -8.200 -9.323 26.625 1.00 57.91 223 TYR A N 1
ATOM 1767 C CA . TYR A 1 223 ? -6.734 -9.408 26.740 1.00 57.91 223 TYR A CA 1
ATOM 1768 C C . TYR A 1 223 ? -6.235 -10.409 27.783 1.00 57.91 223 TYR A C 1
ATOM 1770 O O . TYR A 1 223 ? -5.164 -10.983 27.604 1.00 57.91 223 TYR A O 1
ATOM 1778 N N . MET A 1 224 ? -6.986 -10.673 28.862 1.00 53.81 224 MET A N 1
ATOM 1779 C CA . MET A 1 224 ? -6.561 -11.695 29.829 1.00 53.81 224 MET A CA 1
ATOM 1780 C C . MET A 1 224 ? -6.918 -13.115 29.387 1.00 53.81 224 MET A C 1
ATOM 1782 O O . MET A 1 224 ? -6.174 -14.025 29.729 1.00 53.81 224 MET A O 1
ATOM 1786 N N . TYR A 1 225 ? -8.006 -13.327 28.635 1.00 51.41 225 TYR A N 1
ATOM 1787 C CA . TYR A 1 225 ? -8.361 -14.664 28.136 1.00 51.41 225 TYR A CA 1
ATOM 1788 C C . TYR A 1 225 ? -7.419 -15.142 27.024 1.00 51.41 225 TYR A C 1
ATOM 1790 O O . TYR A 1 225 ? -6.942 -16.273 27.095 1.00 51.41 225 TYR A O 1
ATOM 1798 N N . ASP A 1 226 ? -7.075 -14.279 26.066 1.00 50.47 226 ASP A N 1
ATOM 1799 C CA . ASP A 1 226 ? -6.157 -14.637 24.976 1.00 50.47 226 ASP A CA 1
ATOM 1800 C C . ASP A 1 226 ? -4.730 -14.903 25.481 1.00 50.47 226 ASP A C 1
ATOM 1802 O O . ASP A 1 226 ? -4.092 -15.863 25.053 1.00 50.47 226 ASP A O 1
ATOM 1806 N N . MET A 1 227 ? -4.262 -14.150 26.486 1.00 47.16 227 MET A N 1
ATOM 1807 C CA . MET A 1 227 ? -2.945 -14.378 27.092 1.00 47.16 227 MET A CA 1
ATOM 1808 C C . MET A 1 227 ? -2.897 -15.637 27.984 1.00 47.16 227 MET A C 1
ATOM 1810 O O . MET A 1 227 ? -1.834 -16.237 28.130 1.00 47.16 227 MET A O 1
ATOM 1814 N N . TYR A 1 228 ? -4.024 -16.065 28.578 1.00 42.75 228 TYR A N 1
ATOM 1815 C CA . TYR A 1 228 ? -4.097 -17.289 29.401 1.00 42.75 228 TYR A CA 1
ATOM 1816 C C . TYR A 1 228 ? -4.374 -18.562 28.590 1.00 42.75 228 TYR A C 1
ATOM 1818 O O . TYR A 1 228 ? -4.046 -19.649 29.054 1.00 42.75 228 TYR A O 1
ATOM 1826 N N . CYS A 1 229 ? -4.974 -18.463 27.400 1.00 42.19 229 CYS A N 1
ATOM 1827 C CA . CYS A 1 229 ? -5.257 -19.621 26.544 1.00 42.19 229 CYS A CA 1
ATOM 1828 C C . CYS A 1 229 ? -4.058 -20.099 25.701 1.00 42.19 229 CYS A C 1
ATOM 1830 O O . CYS A 1 229 ? -4.179 -21.128 25.035 1.00 42.19 229 CYS A O 1
ATOM 1832 N N . MET A 1 230 ? -2.916 -19.401 25.734 1.00 42.22 230 MET A N 1
ATOM 1833 C CA . MET A 1 230 ? -1.679 -19.794 25.037 1.00 42.22 230 MET A CA 1
ATOM 1834 C C . MET A 1 230 ? -0.498 -20.165 25.960 1.00 42.22 230 MET A C 1
ATOM 1836 O O . MET A 1 230 ? 0.581 -20.472 25.449 1.00 42.22 230 MET A O 1
ATOM 1840 N N . ILE A 1 231 ? -0.684 -20.181 27.289 1.00 38.69 231 ILE A N 1
ATOM 1841 C CA . ILE A 1 231 ? 0.257 -20.798 28.254 1.00 38.69 231 ILE A CA 1
ATOM 1842 C C . ILE A 1 231 ? -0.195 -22.230 28.544 1.00 38.69 231 ILE A C 1
ATOM 1844 O O . ILE A 1 231 ? 0.674 -23.132 28.540 1.00 38.69 231 ILE A O 1
#

Foldseek 3Di:
DDDDDDDDDPDPPDPDPPPPPPPPVNVVVVLVVLLVVLLVCLQAAQSVVDPCNVVSLVSNVVSVHDPVVSVVSNVNRYPCVVVVVVVVLVVCVVVPDDSVVVVVVVLVVVLVVCVVPPDLVVLLVVVVVVVDDDPVLLVQLVDPSSVVSLLVVCLVCVPRPNSLVSLVSNLVVLVLCVSLVRQSSCPNVSSVVSNVVVLVVQLVPDPDPVSNVVSVVSCCVRHVVSVVVVD

Sequence (231 aa):
MAEAPGDSGESDYEPAEELEDESPNDVIEEDHEYLRHHIATLKMDDAVLEPGILKTFEDYLELGGESINAIRYLSSGYKGLPLMINVLVDWLHFAGCRRKDIQTLVEEHIKTLIIKDFDPKKADLIFTEEGSTPSWLEEMICFQTWRELFYQLTDQYPDCLMLKFTMKLIADAGYQGEITSASSAAHQPEVFCGLIKTLLTDIITASSPNEMEESLKEFCVSYMYDMYCMI

Organism: Amphimedon queenslandica (NCBI:txid400682)

Secondary structure (DSSP, 8-state):
-------------PPP-------HHHHHHHHHHHHHHHHHHHTSTTGGGSTTHHHHHHHHHHTT--HHHHHHHHHHH---HHHHHHHHHHHHHHTT--HHHHHHHHHHHHHHHHHHH--HHHHHHHHHHS-S--HHHHHHHTSHHHHHHHHHHHHH-TT-HHHHHHHHHHHHTTGGGGGGG-TTGGGSHHHHHHHHHHHHHHHHH-SSHHHHHHHHHHHIIIIIHHHHTT-

pLDDT: mean 74.77, std 15.12, range [38.69, 92.38]

Radius of gyration: 29.53 Å; chains: 1; bounding box: 114×32×67 Å